Protein AF-Q9K6S5-F1 (afdb_monomer)

pLDDT: mean 70.65, std 16.56, range [26.81, 94.88]

Radius of gyration: 27.13 Å; Cα contacts (8 Å, |Δi|>4): 236; chains: 1; bounding box: 63×53×82 Å

Structure (mmCIF, N/CA/C/O backbone):
data_AF-Q9K6S5-F1
#
_entry.id   AF-Q9K6S5-F1
#
loop_
_atom_site.group_PDB
_atom_site.id
_atom_site.type_symbol
_atom_site.label_atom_id
_atom_site.label_alt_id
_atom_site.label_comp_id
_atom_site.label_asym_id
_atom_site.label_entity_id
_atom_site.label_seq_id
_atom_site.pdbx_PDB_ins_code
_atom_site.Cartn_x
_atom_site.Cartn_y
_atom_site.Cartn_z
_atom_site.occupancy
_atom_site.B_iso_or_equiv
_atom_site.auth_seq_id
_atom_site.auth_comp_id
_atom_site.auth_asym_id
_atom_site.auth_atom_id
_atom_site.pdbx_PDB_model_num
ATOM 1 N N . MET A 1 1 ? -6.870 -16.698 17.609 1.00 32.78 1 MET A N 1
ATOM 2 C CA . MET A 1 1 ? -6.077 -15.504 17.211 1.00 32.78 1 MET A CA 1
ATOM 3 C C . MET A 1 1 ? -6.182 -15.235 15.693 1.00 32.78 1 MET A C 1
ATOM 5 O O . MET A 1 1 ? -5.193 -15.398 14.987 1.00 32.78 1 MET A O 1
ATOM 9 N N . PRO A 1 2 ? -7.351 -14.831 15.157 1.00 26.81 2 PRO A N 1
ATOM 10 C CA . PRO A 1 2 ? -7.562 -14.675 13.705 1.00 26.81 2 PRO A CA 1
ATOM 11 C C . PRO A 1 2 ? -7.170 -13.279 13.189 1.00 26.81 2 PRO A C 1
ATOM 13 O O . PRO A 1 2 ? -6.627 -13.139 12.099 1.00 26.81 2 PRO A O 1
ATOM 16 N N . TYR A 1 3 ? -7.346 -12.249 14.022 1.00 29.78 3 TYR A N 1
ATOM 17 C CA . TYR A 1 3 ? -7.209 -10.845 13.620 1.00 29.78 3 TYR A CA 1
ATOM 18 C C . TYR A 1 3 ? -5.778 -10.447 13.209 1.00 29.78 3 TYR A C 1
ATOM 20 O O . TYR A 1 3 ? -5.576 -9.695 12.261 1.00 29.78 3 TYR A O 1
ATOM 28 N N . ILE A 1 4 ? -4.757 -10.992 13.882 1.00 28.88 4 ILE A N 1
ATOM 29 C CA . ILE A 1 4 ? -3.344 -10.700 13.572 1.00 28.88 4 ILE A CA 1
ATOM 30 C C . ILE A 1 4 ? -2.934 -11.332 12.232 1.00 28.88 4 ILE A C 1
ATOM 32 O O . ILE A 1 4 ? -2.183 -10.726 11.467 1.00 28.88 4 ILE A O 1
ATOM 36 N N . ASN A 1 5 ? -3.454 -12.525 11.925 1.00 31.20 5 ASN A N 1
ATOM 37 C CA . ASN A 1 5 ? -3.155 -13.225 10.677 1.00 31.20 5 ASN A CA 1
ATOM 38 C C . ASN A 1 5 ? -3.891 -12.613 9.484 1.00 31.20 5 ASN A C 1
ATOM 40 O O . ASN A 1 5 ? -3.294 -12.518 8.415 1.00 31.20 5 ASN A O 1
ATOM 44 N N . GLU A 1 6 ? -5.125 -12.131 9.662 1.00 42.22 6 GLU A N 1
ATOM 45 C CA . GLU A 1 6 ? -5.804 -11.367 8.614 1.00 42.22 6 GLU A CA 1
ATOM 46 C C . GLU A 1 6 ? -5.041 -10.087 8.282 1.00 42.22 6 GLU A C 1
ATOM 48 O O . GLU A 1 6 ? -4.734 -9.868 7.111 1.00 42.22 6 GLU A O 1
ATOM 53 N N . LEU A 1 7 ? -4.620 -9.293 9.277 1.00 48.06 7 LEU A N 1
ATOM 54 C CA . LEU A 1 7 ? -3.774 -8.127 9.001 1.00 48.06 7 LEU A CA 1
ATOM 55 C C . LEU A 1 7 ? -2.477 -8.524 8.286 1.00 48.06 7 LEU A C 1
ATOM 57 O O . LEU A 1 7 ? -2.081 -7.856 7.337 1.00 48.06 7 LEU A O 1
ATOM 61 N N . ARG A 1 8 ? -1.815 -9.610 8.700 1.00 51.19 8 ARG A N 1
ATOM 62 C CA . ARG A 1 8 ? -0.558 -10.058 8.081 1.00 51.19 8 ARG A CA 1
ATOM 63 C C . ARG A 1 8 ? -0.741 -10.515 6.628 1.00 51.19 8 ARG A C 1
ATOM 65 O O . ARG A 1 8 ? 0.089 -10.171 5.790 1.00 51.19 8 ARG A O 1
ATOM 72 N N . ASN A 1 9 ? -1.829 -11.213 6.314 1.00 58.00 9 ASN A N 1
ATOM 73 C CA . ASN A 1 9 ? -2.123 -11.665 4.952 1.00 58.00 9 ASN A CA 1
ATOM 74 C C . ASN A 1 9 ? -2.510 -10.504 4.029 1.00 58.00 9 ASN A C 1
ATOM 76 O O . ASN A 1 9 ? -2.053 -10.460 2.889 1.00 58.00 9 ASN A O 1
ATOM 80 N N . HIS A 1 10 ? -3.274 -9.526 4.527 1.00 69.31 10 HIS A N 1
ATOM 81 C CA . HIS A 1 10 ? -3.567 -8.307 3.768 1.00 69.31 10 HIS A CA 1
ATOM 82 C C . HIS A 1 10 ? -2.286 -7.521 3.474 1.00 69.31 10 HIS A C 1
ATOM 84 O O . HIS A 1 10 ? -2.085 -7.082 2.346 1.00 69.31 10 HIS A O 1
ATOM 90 N N . LYS A 1 11 ? -1.384 -7.401 4.458 1.00 76.06 11 LYS A N 1
ATOM 91 C CA . LYS A 1 11 ? -0.077 -6.756 4.264 1.00 76.06 11 LYS A CA 1
ATOM 92 C C . LYS A 1 11 ? 0.738 -7.456 3.179 1.00 76.06 11 LYS A C 1
ATOM 94 O O . LYS A 1 11 ? 1.238 -6.786 2.284 1.00 76.06 11 LYS A O 1
ATOM 99 N N . PHE A 1 12 ? 0.829 -8.785 3.226 1.00 78.00 12 PHE A N 1
ATOM 100 C CA . PHE A 1 12 ? 1.565 -9.552 2.220 1.00 78.00 12 PHE A CA 1
ATOM 101 C C . PHE A 1 12 ? 0.979 -9.379 0.812 1.00 78.00 12 PHE A C 1
ATOM 103 O O . PHE A 1 12 ? 1.727 -9.128 -0.128 1.00 78.00 12 PHE A O 1
ATOM 110 N N . LEU A 1 13 ? -0.350 -9.436 0.668 1.00 78.62 13 LEU A N 1
ATOM 111 C CA . LEU A 1 13 ? -1.021 -9.222 -0.617 1.00 78.62 13 LEU A CA 1
ATOM 112 C C . LEU A 1 13 ? -0.727 -7.823 -1.168 1.00 78.62 13 LEU A C 1
ATOM 114 O O . LEU A 1 13 ? -0.376 -7.687 -2.336 1.00 78.62 13 LEU A O 1
ATOM 118 N N . ILE A 1 14 ? -0.813 -6.788 -0.328 1.00 83.94 14 ILE A N 1
ATOM 119 C CA . ILE A 1 14 ? -0.522 -5.411 -0.742 1.00 83.94 14 ILE A CA 1
ATOM 120 C C . ILE A 1 14 ? 0.933 -5.278 -1.209 1.00 83.94 14 ILE A C 1
ATOM 122 O O . ILE A 1 14 ? 1.161 -4.685 -2.258 1.00 83.94 14 ILE A O 1
ATOM 126 N N . ILE A 1 15 ? 1.895 -5.858 -0.481 1.00 87.62 15 ILE A N 1
ATOM 127 C CA . ILE A 1 15 ? 3.315 -5.854 -0.871 1.00 87.62 15 ILE A CA 1
ATOM 128 C C . ILE A 1 15 ? 3.508 -6.568 -2.213 1.00 87.62 15 ILE A C 1
ATOM 130 O O . ILE A 1 15 ? 4.218 -6.068 -3.080 1.00 87.62 15 ILE A O 1
ATOM 134 N N . LEU A 1 16 ? 2.857 -7.717 -2.407 1.00 86.81 16 LEU A N 1
ATOM 135 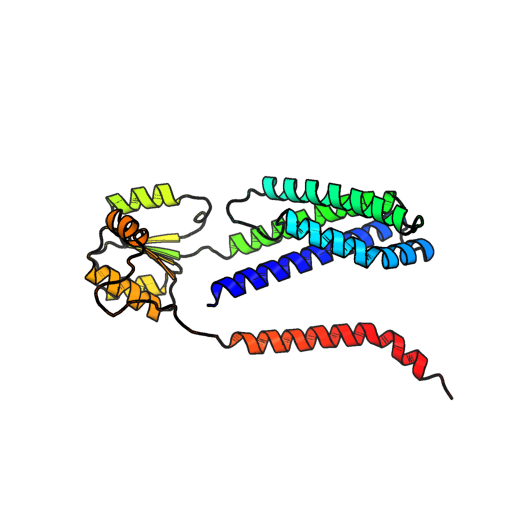C CA . LEU A 1 16 ? 2.953 -8.483 -3.646 1.00 86.81 16 LEU A CA 1
ATOM 136 C C . LEU A 1 16 ? 2.400 -7.696 -4.840 1.00 86.81 16 LEU A C 1
ATOM 138 O O . LEU A 1 16 ? 3.044 -7.649 -5.886 1.00 86.81 16 LEU A O 1
ATOM 142 N N . VAL A 1 17 ? 1.251 -7.033 -4.686 1.00 86.50 17 VAL A N 1
ATOM 143 C CA . VAL A 1 17 ? 0.698 -6.184 -5.752 1.00 86.50 17 VAL A CA 1
ATOM 144 C C . VAL A 1 17 ? 1.579 -4.961 -6.001 1.00 86.50 17 VAL A C 1
ATOM 146 O O . VAL A 1 17 ? 1.800 -4.617 -7.157 1.00 86.50 17 VAL A O 1
ATOM 149 N N . ASP A 1 18 ? 2.150 -4.349 -4.961 1.00 89.44 18 ASP A N 1
ATOM 150 C CA . ASP A 1 18 ? 3.082 -3.228 -5.124 1.00 89.44 18 ASP A CA 1
ATOM 151 C C . ASP A 1 18 ? 4.323 -3.647 -5.944 1.00 89.44 18 ASP A C 1
ATOM 153 O O . ASP A 1 18 ? 4.735 -2.921 -6.851 1.00 89.44 18 ASP A O 1
ATOM 157 N N . LEU A 1 19 ? 4.880 -4.841 -5.696 1.00 91.75 19 LEU A N 1
ATOM 158 C CA . LEU A 1 19 ? 5.988 -5.398 -6.487 1.00 91.75 19 LEU A CA 1
ATOM 159 C C . LEU A 1 19 ? 5.586 -5.672 -7.945 1.00 91.75 19 LEU A C 1
ATOM 161 O O . LEU A 1 19 ? 6.351 -5.366 -8.861 1.00 91.75 19 LEU A O 1
ATOM 165 N N . LEU A 1 20 ? 4.378 -6.196 -8.179 1.00 88.94 20 LEU A N 1
ATOM 166 C CA . LEU A 1 20 ? 3.846 -6.382 -9.533 1.00 88.94 20 LEU A CA 1
ATOM 167 C C . LEU A 1 20 ? 3.627 -5.045 -10.253 1.00 88.94 20 LEU A C 1
ATOM 169 O O . LEU A 1 20 ? 3.902 -4.952 -11.446 1.00 88.94 20 LEU A O 1
ATOM 173 N N . CYS A 1 21 ? 3.184 -3.999 -9.549 1.00 88.88 21 CYS A N 1
ATOM 174 C CA . CYS A 1 21 ? 3.062 -2.653 -10.106 1.00 88.88 21 CYS A CA 1
ATOM 175 C C . CYS A 1 21 ? 4.423 -2.088 -10.525 1.00 88.88 21 CYS A C 1
ATOM 177 O O . CYS A 1 21 ? 4.517 -1.503 -11.602 1.00 88.88 21 CYS A O 1
ATOM 179 N N . ILE A 1 22 ? 5.472 -2.289 -9.717 1.00 92.19 22 ILE A N 1
ATOM 180 C CA . ILE A 1 22 ? 6.844 -1.905 -10.082 1.00 92.19 22 ILE A CA 1
ATOM 181 C C . ILE A 1 22 ? 7.265 -2.656 -11.351 1.00 92.19 22 ILE A C 1
ATOM 183 O O . ILE A 1 22 ? 7.686 -2.031 -12.320 1.00 92.19 22 ILE A O 1
ATOM 187 N N . LEU A 1 23 ? 7.086 -3.979 -11.400 1.00 90.75 23 LEU A N 1
ATOM 188 C CA . LEU A 1 23 ? 7.434 -4.777 -12.580 1.00 90.75 23 LEU A CA 1
ATOM 189 C C . LEU A 1 23 ? 6.684 -4.304 -13.839 1.00 90.75 23 LEU A C 1
ATOM 191 O O . LEU A 1 23 ? 7.294 -4.081 -14.886 1.00 90.75 23 LEU A O 1
ATOM 195 N N . ALA A 1 24 ? 5.370 -4.097 -13.725 1.00 87.88 24 ALA A N 1
ATOM 196 C CA . ALA A 1 24 ? 4.528 -3.607 -14.811 1.00 87.88 24 ALA A CA 1
ATOM 197 C C . ALA A 1 24 ? 4.949 -2.206 -15.285 1.00 87.88 24 ALA A C 1
ATOM 199 O O . ALA A 1 24 ? 4.939 -1.947 -16.487 1.00 87.88 24 ALA A O 1
ATOM 200 N N . ALA A 1 25 ? 5.371 -1.322 -14.375 1.00 91.06 25 ALA A N 1
ATOM 201 C CA . ALA A 1 25 ? 5.874 0.006 -14.720 1.00 91.06 25 ALA A CA 1
ATOM 202 C C . ALA A 1 25 ? 7.145 -0.056 -15.577 1.00 91.06 25 ALA A C 1
ATOM 204 O O . ALA A 1 25 ? 7.269 0.692 -16.548 1.00 91.06 25 ALA A O 1
ATOM 205 N N . TYR A 1 26 ? 8.070 -0.966 -15.256 1.00 89.56 26 TYR A N 1
ATOM 206 C CA . TYR A 1 26 ? 9.272 -1.179 -16.062 1.00 89.56 26 TYR A CA 1
ATOM 207 C C . TYR A 1 26 ? 8.934 -1.741 -17.445 1.00 89.56 26 TYR A C 1
ATOM 209 O O . TYR A 1 26 ? 9.409 -1.208 -18.447 1.00 89.56 26 TYR A O 1
ATOM 217 N N . ILE A 1 27 ? 8.064 -2.751 -17.528 1.00 87.19 27 ILE A N 1
ATOM 218 C CA . ILE A 1 27 ? 7.620 -3.317 -18.813 1.00 87.19 27 ILE A CA 1
ATOM 219 C C . ILE A 1 27 ? 6.932 -2.243 -19.675 1.00 87.19 27 ILE A C 1
ATOM 221 O O . ILE A 1 27 ? 7.240 -2.109 -20.860 1.00 87.19 27 ILE A O 1
ATOM 225 N N . ALA A 1 28 ? 6.059 -1.423 -19.080 1.00 86.62 28 ALA A N 1
ATOM 226 C CA . ALA A 1 28 ? 5.402 -0.311 -19.768 1.00 86.62 28 ALA A CA 1
ATOM 227 C C . ALA A 1 28 ? 6.410 0.739 -20.268 1.00 86.62 28 ALA A C 1
ATOM 229 O O . ALA A 1 28 ? 6.287 1.233 -21.389 1.00 86.62 28 ALA A O 1
ATOM 230 N N . ALA A 1 29 ? 7.441 1.045 -19.476 1.00 89.00 29 ALA A N 1
ATOM 231 C CA . ALA A 1 29 ? 8.501 1.966 -19.873 1.00 89.00 29 ALA A CA 1
ATOM 232 C C . ALA A 1 29 ? 9.305 1.452 -21.079 1.00 89.00 29 ALA A C 1
ATOM 234 O O . ALA A 1 29 ? 9.611 2.232 -21.984 1.00 89.00 29 ALA A O 1
ATOM 235 N N . PHE A 1 30 ? 9.599 0.147 -21.128 1.00 84.56 30 PHE A N 1
ATOM 236 C CA . PHE A 1 30 ? 10.217 -0.498 -22.292 1.00 84.56 30 PHE A CA 1
ATOM 237 C C . PHE A 1 30 ? 9.344 -0.371 -23.540 1.00 84.56 30 PHE A C 1
ATOM 239 O O . PHE A 1 30 ? 9.822 0.083 -24.583 1.00 84.56 30 PHE A O 1
ATOM 246 N N . TYR A 1 31 ? 8.056 -0.694 -23.407 1.00 83.88 31 TYR A N 1
ATOM 247 C CA . TYR A 1 31 ? 7.103 -0.619 -24.509 1.00 83.88 31 TYR A CA 1
ATOM 248 C C . TYR A 1 31 ? 6.978 0.806 -25.066 1.00 83.88 31 TYR A C 1
ATOM 250 O O . TYR A 1 31 ? 7.064 1.009 -26.272 1.00 83.88 31 TYR A O 1
ATOM 258 N N . ILE A 1 32 ? 6.870 1.821 -24.205 1.00 83.50 32 ILE A N 1
ATOM 259 C CA . ILE A 1 32 ? 6.753 3.222 -24.642 1.00 83.50 32 ILE A CA 1
ATOM 260 C C . ILE A 1 32 ? 8.034 3.716 -25.314 1.00 83.50 32 ILE A C 1
ATOM 262 O O . ILE A 1 32 ? 7.972 4.428 -26.317 1.00 83.50 32 ILE A O 1
ATOM 266 N N . ARG A 1 33 ? 9.203 3.358 -24.770 1.00 83.06 33 ARG A N 1
ATOM 267 C CA . ARG A 1 33 ? 10.485 3.890 -25.244 1.00 83.06 33 ARG A CA 1
ATOM 268 C C . ARG A 1 33 ? 10.945 3.275 -26.564 1.00 83.06 33 ARG A C 1
ATOM 270 O O . ARG A 1 33 ? 11.586 3.984 -27.345 1.00 83.06 33 ARG A O 1
ATOM 277 N N . TYR A 1 34 ? 10.677 1.986 -26.765 1.00 80.44 34 TYR A N 1
ATOM 278 C CA . TYR A 1 34 ? 11.213 1.201 -27.880 1.00 80.44 34 TYR A CA 1
ATOM 279 C C . TYR A 1 34 ? 10.149 0.603 -28.800 1.00 80.44 34 TYR A C 1
ATOM 281 O O . TYR A 1 34 ? 10.521 0.080 -29.845 1.00 80.44 34 TYR A O 1
ATOM 289 N N . GLN A 1 35 ? 8.858 0.669 -28.444 1.00 73.12 35 GLN A N 1
ATOM 290 C CA . GLN A 1 35 ? 7.763 0.007 -29.177 1.00 73.12 35 GLN A CA 1
ATOM 291 C C . GLN A 1 35 ? 8.036 -1.496 -29.402 1.00 73.12 35 GLN A C 1
ATOM 293 O O . GLN A 1 35 ? 7.600 -2.089 -30.384 1.00 73.12 35 GLN A O 1
ATOM 298 N N . GLY A 1 36 ? 8.806 -2.108 -28.494 1.00 71.62 36 GLY A N 1
ATOM 299 C CA . GLY A 1 36 ? 9.330 -3.466 -28.598 1.00 71.62 36 GLY A CA 1
ATOM 300 C C . GLY A 1 36 ? 10.395 -3.750 -27.534 1.00 71.62 36 GLY A C 1
ATOM 301 O O . GLY A 1 36 ? 10.693 -2.900 -26.693 1.00 71.62 36 GLY A O 1
ATOM 302 N N . PHE A 1 37 ? 10.980 -4.949 -27.576 1.00 76.50 37 PHE A N 1
ATOM 303 C CA . PHE A 1 37 ? 11.969 -5.418 -26.600 1.00 76.50 37 PHE A CA 1
ATOM 304 C C . PHE A 1 37 ? 13.328 -5.647 -27.279 1.00 76.50 37 PHE A C 1
ATOM 306 O O . PHE A 1 37 ? 13.610 -6.761 -27.721 1.00 76.50 37 PHE A O 1
ATOM 313 N N . PRO A 1 38 ? 14.181 -4.612 -27.416 1.00 79.44 38 PRO A N 1
ATOM 314 C CA . PRO A 1 38 ? 15.520 -4.799 -27.964 1.00 79.44 38 PRO A CA 1
ATOM 315 C C . PRO A 1 38 ? 16.323 -5.749 -27.066 1.00 79.44 38 PRO A C 1
ATOM 317 O O . PRO A 1 38 ? 16.480 -5.487 -25.871 1.00 79.44 38 PRO A O 1
ATOM 320 N N . ALA A 1 39 ? 16.832 -6.840 -27.651 1.00 77.00 39 ALA A N 1
ATOM 321 C CA . ALA A 1 39 ? 17.387 -7.986 -26.922 1.00 77.00 39 ALA A CA 1
ATOM 322 C C . ALA A 1 39 ? 18.429 -7.582 -25.867 1.00 77.00 39 ALA A C 1
ATOM 324 O O . ALA A 1 39 ? 18.300 -7.937 -24.700 1.00 77.00 39 ALA A O 1
ATOM 325 N N . LYS A 1 40 ? 19.385 -6.719 -26.238 1.00 78.56 40 LYS A N 1
ATOM 326 C CA . LYS A 1 40 ? 20.451 -6.260 -25.336 1.00 78.56 40 LYS A CA 1
ATOM 327 C C . LYS A 1 40 ? 19.930 -5.483 -24.120 1.00 78.56 40 LYS A C 1
ATOM 329 O O . LYS A 1 40 ? 20.440 -5.641 -23.018 1.00 78.56 40 LYS A O 1
ATOM 334 N N . ASN A 1 41 ? 18.934 -4.616 -24.300 1.00 82.94 41 ASN A N 1
ATOM 335 C CA . ASN A 1 41 ? 18.377 -3.837 -23.190 1.00 82.94 41 ASN A CA 1
ATOM 336 C C . ASN A 1 41 ? 17.462 -4.699 -22.308 1.00 82.94 41 ASN A C 1
ATOM 338 O O . ASN A 1 41 ? 17.373 -4.458 -21.105 1.00 82.94 41 ASN A O 1
ATOM 342 N N . TRP A 1 42 ? 16.781 -5.680 -22.909 1.00 81.38 42 TRP A N 1
ATOM 343 C CA . TRP A 1 42 ? 15.930 -6.630 -22.200 1.00 81.38 42 TRP A CA 1
ATOM 344 C C . TRP A 1 42 ? 16.748 -7.583 -21.322 1.00 81.38 42 TRP A C 1
ATOM 346 O O . TRP A 1 42 ? 16.408 -7.768 -20.158 1.00 81.38 42 TRP A O 1
ATOM 356 N N . GLU A 1 43 ? 17.868 -8.104 -21.825 1.00 84.50 43 GLU A N 1
ATOM 357 C CA . GLU A 1 43 ? 18.804 -8.921 -21.041 1.00 84.50 43 GLU A CA 1
ATOM 358 C C . GLU A 1 43 ? 19.346 -8.155 -19.826 1.00 84.50 43 GLU A C 1
ATOM 360 O O . GLU A 1 43 ? 19.267 -8.655 -18.702 1.00 84.50 43 GLU A O 1
ATOM 365 N N . SER A 1 44 ? 19.780 -6.902 -20.010 1.00 84.62 44 SER A N 1
ATOM 366 C CA . SER A 1 44 ? 20.202 -6.051 -18.887 1.0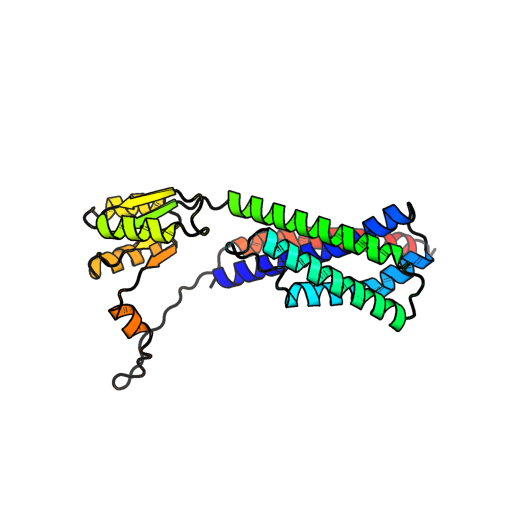0 84.62 44 SER A CA 1
ATOM 367 C C . SER A 1 44 ? 19.079 -5.787 -17.882 1.00 84.62 44 SER A C 1
ATOM 369 O O . SER A 1 44 ? 19.331 -5.696 -16.682 1.00 84.62 44 SER A O 1
ATOM 371 N N . PHE A 1 45 ? 17.828 -5.672 -18.334 1.00 85.31 45 PHE A N 1
ATOM 372 C CA . PHE A 1 45 ? 16.691 -5.547 -17.424 1.00 85.31 45 PHE A CA 1
ATOM 373 C C . PHE A 1 45 ? 16.456 -6.822 -16.618 1.00 85.31 45 PHE A C 1
ATOM 375 O O . PHE A 1 45 ? 16.295 -6.734 -15.405 1.00 85.31 45 PHE A O 1
ATOM 382 N N . VAL A 1 46 ? 16.481 -7.994 -17.255 1.00 86.69 46 VAL A N 1
ATOM 383 C CA . VAL A 1 46 ? 16.311 -9.287 -16.574 1.00 86.69 46 VAL A CA 1
ATOM 384 C C . VAL A 1 46 ? 17.431 -9.525 -15.554 1.00 86.69 46 VAL A C 1
ATOM 386 O O . VAL A 1 46 ? 17.154 -9.980 -14.447 1.00 86.69 46 VAL A O 1
ATOM 389 N N . SER A 1 47 ? 18.667 -9.138 -15.879 1.00 86.44 47 SER A N 1
ATOM 390 C CA . SER A 1 47 ? 19.821 -9.172 -14.965 1.00 86.44 47 SER A CA 1
ATOM 391 C C . SER A 1 47 ? 19.624 -8.264 -13.737 1.00 86.44 47 SER A C 1
ATOM 393 O O . SER A 1 47 ? 19.904 -8.653 -12.601 1.00 86.44 47 SER A O 1
ATOM 395 N N . LEU A 1 48 ? 19.063 -7.064 -13.935 1.00 86.19 48 LEU A N 1
ATOM 396 C CA . LEU A 1 48 ? 18.792 -6.102 -12.859 1.00 86.19 48 LEU A CA 1
ATOM 397 C C . LEU A 1 48 ? 17.481 -6.363 -12.099 1.00 86.19 48 LEU A C 1
ATOM 399 O O . LEU A 1 48 ? 17.296 -5.821 -11.009 1.00 86.19 48 LEU A O 1
ATOM 403 N N . LEU A 1 49 ? 16.576 -7.186 -12.630 1.00 88.50 49 LEU A N 1
ATOM 404 C CA . LEU A 1 49 ? 15.241 -7.422 -12.075 1.00 88.50 49 LEU A CA 1
ATOM 405 C C . LEU A 1 49 ? 15.260 -7.894 -10.609 1.00 88.50 49 LEU A C 1
ATOM 407 O O . LEU A 1 49 ? 14.515 -7.311 -9.815 1.00 88.50 49 LEU A O 1
ATOM 411 N N . PRO A 1 50 ? 16.105 -8.860 -10.187 1.00 89.12 50 PRO A N 1
ATOM 412 C CA . PRO A 1 50 ? 16.184 -9.260 -8.782 1.00 89.12 50 PRO A CA 1
ATOM 413 C C . PRO A 1 50 ? 16.557 -8.095 -7.860 1.00 89.12 50 PRO A C 1
ATOM 415 O O . PRO A 1 50 ? 15.994 -7.954 -6.775 1.00 89.12 50 PRO A O 1
ATOM 418 N N . TRP A 1 51 ? 17.457 -7.218 -8.312 1.00 88.94 51 TRP A N 1
ATOM 419 C CA . TRP A 1 51 ? 17.895 -6.043 -7.560 1.00 88.94 51 TRP A CA 1
ATOM 420 C C . TRP A 1 51 ? 16.810 -4.974 -7.495 1.00 88.94 51 TRP A C 1
ATOM 422 O O . TRP A 1 51 ? 16.570 -4.421 -6.426 1.00 88.94 51 TRP A O 1
ATOM 432 N N . ILE A 1 52 ? 16.105 -4.726 -8.602 1.00 90.44 52 ILE A N 1
ATOM 433 C CA . ILE A 1 52 ? 14.964 -3.803 -8.646 1.00 90.44 52 ILE A CA 1
ATOM 434 C C . ILE A 1 52 ? 13.882 -4.256 -7.663 1.00 90.44 52 ILE A C 1
ATOM 436 O O . ILE A 1 52 ? 13.384 -3.444 -6.885 1.00 90.44 52 ILE A O 1
ATOM 440 N N . LEU A 1 53 ? 13.545 -5.549 -7.651 1.00 91.06 53 LEU A N 1
ATOM 441 C CA . LEU A 1 53 ? 12.553 -6.096 -6.724 1.00 91.06 53 LEU A CA 1
ATOM 442 C C . LEU A 1 53 ? 13.034 -6.061 -5.271 1.00 91.06 53 LEU A C 1
ATOM 444 O O . LEU A 1 53 ? 12.238 -5.756 -4.387 1.00 91.06 53 LEU A O 1
ATOM 448 N N . LEU A 1 54 ? 14.317 -6.322 -5.010 1.00 91.75 54 LEU A N 1
ATOM 449 C CA . LEU A 1 54 ? 14.889 -6.261 -3.664 1.00 91.75 54 LEU A CA 1
ATOM 450 C C . LEU A 1 54 ? 14.894 -4.828 -3.115 1.00 91.75 54 LEU A C 1
ATOM 452 O O . LEU A 1 54 ? 14.443 -4.598 -1.993 1.00 91.75 54 LEU A O 1
ATOM 456 N N . ILE A 1 55 ? 15.340 -3.855 -3.914 1.00 91.94 55 ILE A N 1
ATOM 457 C CA . ILE A 1 55 ? 15.293 -2.426 -3.573 1.00 91.94 55 ILE A CA 1
ATOM 458 C C . ILE A 1 55 ? 13.830 -1.986 -3.402 1.00 91.94 55 ILE A C 1
ATOM 460 O O . ILE A 1 55 ? 13.497 -1.280 -2.449 1.00 91.94 55 ILE A O 1
ATOM 464 N N . GLY A 1 56 ? 12.943 -2.453 -4.284 1.00 90.81 56 GLY A N 1
ATOM 465 C CA . GLY A 1 56 ? 11.501 -2.248 -4.205 1.00 90.81 56 GLY A CA 1
ATOM 466 C C . GLY A 1 56 ? 10.916 -2.714 -2.877 1.00 90.81 56 GLY A C 1
ATOM 467 O O . GLY A 1 56 ? 10.295 -1.931 -2.159 1.00 90.81 56 GLY A O 1
ATOM 468 N N . LEU A 1 57 ? 11.176 -3.970 -2.515 1.00 91.75 57 LEU A N 1
ATOM 469 C CA . LEU A 1 57 ? 10.735 -4.580 -1.265 1.00 91.75 57 LEU A CA 1
ATOM 470 C C . LEU A 1 57 ? 11.281 -3.828 -0.047 1.00 91.75 57 LEU A C 1
ATOM 472 O O . LEU A 1 57 ? 10.534 -3.580 0.903 1.00 91.75 57 LEU A O 1
ATOM 476 N N . PHE A 1 58 ? 12.556 -3.432 -0.082 1.00 91.88 58 PHE A N 1
ATOM 477 C CA . PHE A 1 58 ? 13.185 -2.651 0.979 1.00 91.88 58 PHE A CA 1
ATOM 478 C C . PHE A 1 58 ? 12.449 -1.325 1.206 1.00 91.88 58 PHE A C 1
ATOM 480 O O . PHE A 1 58 ? 12.030 -1.042 2.327 1.00 91.88 58 PHE A O 1
ATOM 487 N N . PHE A 1 59 ? 12.200 -0.542 0.153 1.00 91.25 59 PHE A N 1
ATOM 488 C CA . PHE A 1 59 ? 11.519 0.748 0.292 1.00 91.25 59 PHE A CA 1
ATOM 489 C C . PHE A 1 59 ? 10.035 0.632 0.627 1.00 91.25 59 PHE A C 1
ATOM 491 O O . PHE A 1 59 ? 9.542 1.415 1.439 1.00 91.25 59 PHE A O 1
ATOM 498 N N . ILE A 1 60 ? 9.335 -0.362 0.073 1.00 89.19 60 ILE A N 1
ATOM 499 C CA . ILE A 1 60 ? 7.959 -0.687 0.477 1.00 89.19 60 ILE A CA 1
ATOM 500 C C . ILE A 1 60 ? 7.902 -0.964 1.983 1.00 89.19 60 ILE A C 1
ATOM 502 O O . ILE A 1 60 ? 6.964 -0.526 2.656 1.00 89.19 60 ILE A O 1
ATOM 506 N N . SER A 1 61 ? 8.921 -1.650 2.506 1.00 85.94 61 SER A N 1
ATOM 507 C CA . SER A 1 61 ? 9.022 -2.001 3.919 1.00 85.94 61 SER A CA 1
ATOM 508 C C . SER A 1 61 ? 9.344 -0.793 4.801 1.00 85.94 61 SER A C 1
ATOM 510 O O . SER A 1 61 ? 8.632 -0.555 5.770 1.00 85.94 61 SER A O 1
ATOM 512 N N . VAL A 1 62 ? 10.364 -0.005 4.439 1.00 85.75 62 VAL A N 1
ATOM 513 C CA . VAL A 1 62 ? 10.840 1.160 5.210 1.00 85.75 62 VAL A CA 1
ATOM 514 C C . VAL A 1 62 ? 9.805 2.281 5.271 1.00 85.75 62 VAL A C 1
ATOM 516 O O . VAL A 1 62 ? 9.581 2.855 6.332 1.00 85.75 62 VAL A O 1
ATOM 519 N N . TYR A 1 63 ? 9.149 2.593 4.151 1.00 86.19 63 TYR A N 1
ATOM 520 C CA . TYR A 1 63 ? 8.113 3.633 4.110 1.00 86.19 63 TYR A CA 1
ATOM 521 C C . TYR A 1 63 ? 6.733 3.116 4.537 1.00 86.19 63 TYR A C 1
ATOM 523 O O . TYR A 1 63 ? 5.759 3.879 4.535 1.00 86.19 63 TYR A O 1
ATOM 531 N N . GLU A 1 64 ? 6.647 1.830 4.894 1.00 84.62 64 GLU A N 1
ATOM 532 C CA . GLU A 1 64 ? 5.425 1.134 5.285 1.00 84.62 64 GLU A CA 1
ATOM 533 C C . GLU A 1 64 ? 4.274 1.388 4.299 1.00 84.62 64 GLU A C 1
ATOM 535 O O . GLU A 1 64 ? 3.139 1.672 4.684 1.00 84.62 64 GLU A O 1
ATOM 540 N N . LEU A 1 65 ? 4.546 1.291 2.992 1.00 83.06 65 LEU A N 1
ATOM 541 C CA . LEU A 1 65 ? 3.543 1.544 1.945 1.00 83.06 65 LEU A CA 1
ATOM 542 C C . LEU A 1 65 ? 2.367 0.558 1.997 1.00 83.06 65 LEU A C 1
ATOM 544 O O . LEU A 1 65 ? 1.290 0.825 1.459 1.00 83.06 65 LEU A O 1
ATOM 548 N N . TYR A 1 66 ? 2.554 -0.573 2.672 1.00 77.94 66 TYR A N 1
ATOM 549 C CA . TYR A 1 66 ? 1.522 -1.565 2.954 1.00 77.94 66 TYR A CA 1
ATOM 550 C C . TYR A 1 66 ? 0.622 -1.191 4.146 1.00 77.94 66 TYR A C 1
ATOM 552 O O . TYR A 1 66 ? -0.471 -1.742 4.282 1.00 77.94 66 TYR A O 1
ATOM 560 N N . ALA A 1 67 ? 1.050 -0.269 5.015 1.00 72.88 67 ALA A N 1
ATOM 561 C CA . ALA A 1 67 ? 0.297 0.186 6.179 1.00 72.88 67 ALA A CA 1
ATOM 562 C C . ALA A 1 67 ? -0.664 1.317 5.782 1.00 72.88 67 ALA A C 1
ATOM 564 O O . ALA A 1 67 ? -0.458 2.505 6.052 1.00 72.88 67 ALA A O 1
ATOM 565 N N . LEU A 1 68 ? -1.746 0.939 5.100 1.00 67.31 68 LEU A N 1
ATOM 566 C CA . LEU A 1 68 ? -2.836 1.855 4.776 1.00 67.31 68 LEU A CA 1
ATOM 567 C C . LEU A 1 68 ? -3.763 2.030 5.982 1.00 67.31 68 LEU A C 1
ATOM 569 O O . LEU A 1 68 ? -4.873 1.499 6.022 1.00 67.31 68 LEU A O 1
ATOM 573 N N . ASP A 1 69 ? -3.308 2.795 6.971 1.00 61.12 69 ASP A N 1
ATOM 574 C CA . ASP A 1 69 ? -4.160 3.169 8.092 1.00 61.12 69 ASP A CA 1
ATOM 575 C C . ASP A 1 69 ? -5.258 4.134 7.650 1.00 61.12 69 ASP A C 1
ATOM 577 O O . ASP A 1 69 ? -5.041 5.072 6.882 1.00 61.12 69 ASP A O 1
ATOM 581 N N . ARG A 1 70 ? -6.455 3.968 8.221 1.00 54.50 70 ARG A N 1
ATOM 582 C CA . ARG A 1 70 ? -7.614 4.836 7.944 1.00 54.50 70 ARG A CA 1
ATOM 583 C C . ARG A 1 70 ? -7.376 6.307 8.321 1.00 54.50 70 ARG A C 1
ATOM 585 O O . ARG A 1 70 ? -8.140 7.168 7.884 1.00 54.50 70 ARG A O 1
ATOM 592 N N . LYS A 1 71 ? -6.347 6.575 9.133 1.00 53.38 71 LYS A N 1
ATOM 593 C CA . LYS A 1 71 ? -5.901 7.917 9.527 1.00 53.38 71 LYS A CA 1
ATOM 594 C C . LYS A 1 71 ? -5.096 8.622 8.434 1.00 53.38 71 LYS A C 1
ATOM 596 O O . LYS A 1 71 ? -5.135 9.845 8.392 1.00 53.38 71 LYS A O 1
ATOM 601 N N . ASN A 1 72 ? -4.419 7.875 7.561 1.00 59.97 72 ASN A N 1
ATOM 602 C CA . ASN A 1 72 ? -3.563 8.457 6.535 1.00 59.97 72 ASN A CA 1
ATOM 603 C C . ASN A 1 72 ? -4.427 9.125 5.462 1.00 59.97 72 ASN A C 1
ATOM 605 O O . ASN A 1 72 ? -5.363 8.524 4.916 1.00 59.97 72 ASN A O 1
ATOM 609 N N . THR A 1 73 ? -4.121 10.383 5.165 1.00 72.44 73 THR A N 1
ATOM 610 C CA . THR A 1 73 ? -4.751 11.107 4.064 1.00 72.44 73 THR A CA 1
ATOM 611 C C . THR A 1 73 ? -4.185 10.577 2.747 1.00 72.44 73 THR A C 1
ATOM 613 O O . THR A 1 73 ? -3.046 10.117 2.690 1.00 72.44 73 THR A O 1
ATOM 616 N N . LEU A 1 74 ? -4.960 10.647 1.656 1.00 76.19 74 LEU A N 1
ATOM 617 C CA . LEU A 1 74 ? -4.460 10.284 0.319 1.00 76.19 74 LEU A CA 1
ATOM 618 C C . LEU A 1 74 ? -3.167 11.039 -0.025 1.00 76.19 74 LEU A C 1
ATOM 620 O O . LEU A 1 74 ? -2.272 10.467 -0.636 1.00 76.19 74 LEU A O 1
ATOM 624 N N . TRP A 1 75 ? -3.053 12.289 0.426 1.00 79.56 75 TRP A N 1
ATOM 625 C CA . TRP A 1 75 ? -1.855 13.107 0.269 1.00 79.56 75 TRP A CA 1
ATOM 626 C C . TRP A 1 75 ? -0.624 12.510 0.964 1.00 79.56 75 TRP A C 1
ATOM 628 O O . TRP A 1 75 ? 0.426 12.395 0.340 1.00 79.56 75 TRP A O 1
ATOM 638 N N . ASP A 1 76 ? -0.764 12.039 2.206 1.00 84.38 76 ASP A N 1
ATOM 639 C CA . ASP A 1 76 ? 0.343 11.437 2.963 1.00 84.38 76 ASP A CA 1
ATOM 640 C C . ASP A 1 76 ? 0.875 10.183 2.256 1.00 84.38 76 ASP A C 1
ATOM 642 O O . ASP A 1 76 ? 2.081 9.952 2.183 1.00 84.38 76 ASP A O 1
ATOM 646 N N . ILE A 1 77 ? -0.033 9.384 1.684 1.00 87.19 77 ILE A N 1
ATOM 647 C CA . ILE A 1 77 ? 0.316 8.185 0.914 1.00 87.19 77 ILE A CA 1
ATOM 648 C C . ILE A 1 77 ? 1.056 8.567 -0.371 1.00 87.19 77 ILE A C 1
ATOM 650 O O . ILE A 1 77 ? 2.074 7.955 -0.686 1.00 87.19 77 ILE A O 1
ATOM 654 N N . LEU A 1 78 ? 0.586 9.587 -1.095 1.00 89.31 78 LEU A N 1
ATOM 655 C CA . LEU A 1 78 ? 1.244 10.069 -2.312 1.00 89.31 78 LEU A CA 1
ATOM 656 C C . LEU A 1 78 ? 2.659 10.586 -2.034 1.00 89.31 78 LEU A C 1
ATOM 658 O O . LEU A 1 78 ? 3.577 10.248 -2.777 1.00 89.31 78 LEU A O 1
ATOM 662 N N . VAL A 1 79 ? 2.857 11.340 -0.948 1.00 90.81 79 VAL A N 1
ATOM 663 C CA . VAL A 1 79 ? 4.186 11.823 -0.543 1.00 90.81 79 VAL A CA 1
ATOM 664 C C . VAL A 1 79 ? 5.114 10.649 -0.223 1.00 90.81 79 VAL A C 1
ATOM 666 O O . VAL A 1 79 ? 6.240 10.614 -0.718 1.00 90.81 79 VAL A O 1
ATOM 669 N N . LYS A 1 80 ? 4.640 9.641 0.525 1.00 91.31 80 LYS A N 1
ATOM 670 C CA . LYS A 1 80 ? 5.420 8.419 0.799 1.00 91.31 80 LYS A CA 1
ATOM 671 C C . LYS A 1 80 ? 5.820 7.688 -0.485 1.00 91.31 80 LYS A C 1
ATOM 673 O O . LYS A 1 80 ? 6.981 7.311 -0.618 1.00 91.31 80 LYS A O 1
ATOM 678 N N . ILE A 1 81 ? 4.888 7.516 -1.430 1.00 93.56 81 ILE A N 1
ATOM 679 C CA . ILE A 1 81 ? 5.159 6.896 -2.739 1.00 93.56 81 ILE A CA 1
ATOM 680 C C . ILE A 1 81 ? 6.224 7.693 -3.491 1.00 93.56 81 ILE A C 1
ATOM 682 O O . ILE A 1 81 ? 7.201 7.115 -3.955 1.00 93.56 81 ILE A O 1
ATOM 686 N N . PHE A 1 82 ? 6.059 9.012 -3.591 1.00 94.00 82 PHE A N 1
ATOM 687 C CA . PHE A 1 82 ? 6.975 9.869 -4.335 1.00 94.00 82 PHE A CA 1
ATOM 688 C C . PHE A 1 82 ? 8.407 9.784 -3.795 1.00 94.00 82 PHE A C 1
ATOM 690 O O . PHE A 1 82 ? 9.351 9.567 -4.558 1.00 94.00 82 PHE A O 1
ATOM 697 N N . VAL A 1 83 ? 8.569 9.890 -2.473 1.00 94.25 83 VAL A N 1
ATOM 698 C CA . VAL A 1 83 ? 9.884 9.810 -1.827 1.00 94.25 83 VAL A CA 1
ATOM 699 C C . VAL A 1 83 ? 10.488 8.413 -2.008 1.00 94.25 83 VAL A C 1
ATOM 701 O O . VAL A 1 83 ? 11.630 8.300 -2.453 1.00 94.25 83 VAL A O 1
ATOM 704 N N . ALA A 1 84 ? 9.721 7.348 -1.750 1.00 94.12 84 ALA A N 1
ATOM 705 C CA . ALA A 1 84 ? 10.193 5.971 -1.893 1.00 94.12 84 ALA A CA 1
ATOM 706 C C . ALA A 1 84 ? 10.639 5.646 -3.329 1.00 94.12 84 ALA A C 1
ATOM 708 O O . ALA A 1 84 ? 11.712 5.078 -3.527 1.00 94.12 84 ALA A O 1
ATOM 709 N N . VAL A 1 85 ? 9.853 6.038 -4.339 1.00 94.88 85 VAL A N 1
ATOM 710 C CA . VAL A 1 85 ? 10.185 5.791 -5.751 1.00 94.88 85 VAL A CA 1
ATOM 711 C C . VAL A 1 85 ? 11.402 6.606 -6.189 1.00 94.88 85 VAL A C 1
ATOM 713 O O . VAL A 1 85 ? 12.240 6.091 -6.924 1.00 94.88 85 VAL A O 1
ATOM 716 N N . THR A 1 86 ? 11.560 7.839 -5.700 1.00 92.88 86 THR A N 1
ATOM 717 C CA . THR A 1 86 ? 12.738 8.668 -6.013 1.00 92.88 86 THR A CA 1
ATOM 718 C C . THR A 1 86 ? 14.030 8.014 -5.513 1.00 92.88 86 THR A C 1
ATOM 720 O O . THR A 1 86 ? 14.994 7.883 -6.270 1.00 92.88 86 THR A O 1
ATOM 723 N N . PHE A 1 87 ? 14.046 7.529 -4.267 1.00 94.19 87 PHE A N 1
ATOM 724 C CA . PHE A 1 87 ? 15.205 6.810 -3.730 1.00 94.19 87 PHE A CA 1
ATOM 725 C C . PHE A 1 87 ? 15.421 5.448 -4.401 1.00 94.19 87 PHE A C 1
ATOM 727 O O . PHE A 1 87 ? 16.564 5.066 -4.659 1.00 94.19 87 PHE A O 1
ATOM 734 N N . MET A 1 88 ? 14.344 4.737 -4.741 1.00 92.81 88 MET A N 1
ATOM 735 C CA . MET A 1 88 ? 14.412 3.489 -5.503 1.00 92.81 88 MET A CA 1
ATOM 736 C C . MET A 1 88 ? 15.062 3.703 -6.872 1.00 92.81 88 MET A C 1
ATOM 738 O O . MET A 1 88 ? 15.936 2.927 -7.258 1.00 92.81 88 MET A O 1
ATOM 742 N N . ALA A 1 89 ? 14.690 4.766 -7.588 1.00 91.69 89 ALA A N 1
ATOM 743 C CA . ALA A 1 89 ? 15.279 5.118 -8.876 1.00 91.69 89 ALA A CA 1
ATOM 744 C C . ALA A 1 89 ? 16.776 5.434 -8.744 1.00 91.69 89 ALA A C 1
ATOM 746 O O . ALA A 1 89 ? 17.582 4.930 -9.526 1.00 91.69 89 ALA A O 1
ATOM 747 N N . PHE A 1 90 ? 17.156 6.202 -7.717 1.00 91.50 90 PHE A N 1
ATOM 748 C CA . PHE A 1 90 ? 18.554 6.528 -7.433 1.00 91.50 90 PHE A CA 1
ATOM 749 C C . PHE A 1 90 ? 19.396 5.278 -7.132 1.00 91.50 90 PHE A C 1
ATOM 751 O O . PHE A 1 90 ? 20.464 5.093 -7.715 1.00 91.50 90 PHE A O 1
ATOM 758 N N . LEU A 1 91 ? 18.901 4.373 -6.281 1.00 90.88 91 LEU A N 1
ATOM 759 C CA . LEU A 1 91 ? 19.611 3.132 -5.958 1.00 90.88 91 LEU A CA 1
ATOM 760 C C . LEU A 1 91 ? 19.648 2.148 -7.126 1.00 90.88 91 LEU A C 1
ATOM 762 O O . LEU A 1 91 ? 20.669 1.501 -7.340 1.00 90.88 91 LEU A O 1
ATOM 766 N N . THR A 1 92 ? 18.583 2.070 -7.923 1.00 89.25 92 THR A N 1
ATOM 767 C CA . THR A 1 92 ? 18.579 1.246 -9.140 1.00 89.25 92 THR A CA 1
ATOM 768 C C . THR A 1 92 ? 19.590 1.774 -10.156 1.00 89.25 92 THR A C 1
ATOM 770 O O . THR A 1 92 ? 20.301 0.997 -10.793 1.00 89.25 92 THR A O 1
ATOM 773 N N . MET A 1 93 ? 19.710 3.099 -10.277 1.00 88.56 93 MET A N 1
ATOM 774 C CA . MET A 1 93 ? 20.741 3.723 -11.099 1.00 88.56 93 MET A CA 1
ATOM 775 C C . MET A 1 93 ? 22.136 3.348 -10.590 1.00 88.56 93 MET A C 1
ATOM 777 O O . MET A 1 93 ? 22.944 2.861 -11.375 1.00 88.56 93 MET A O 1
ATOM 781 N N . ALA A 1 94 ? 22.406 3.483 -9.289 1.00 88.56 94 ALA A N 1
ATOM 782 C CA . ALA A 1 94 ? 23.682 3.076 -8.698 1.00 88.56 94 ALA A CA 1
ATOM 783 C C . ALA A 1 94 ? 23.991 1.581 -8.926 1.00 88.56 94 ALA A C 1
ATOM 785 O O . ALA A 1 94 ? 25.110 1.235 -9.308 1.00 88.56 94 ALA A O 1
ATOM 786 N N . ALA A 1 95 ? 22.992 0.704 -8.779 1.00 85.25 95 ALA A N 1
ATOM 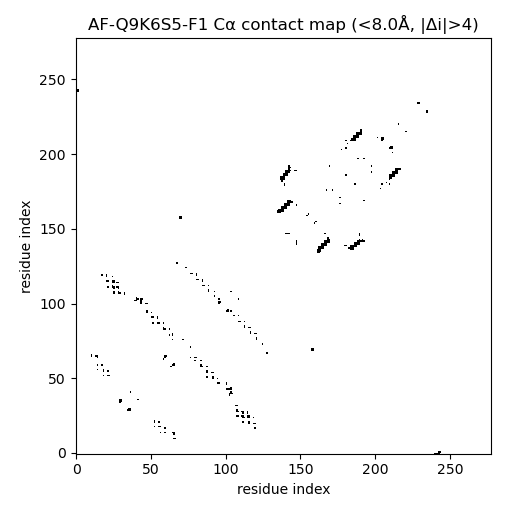787 C CA . ALA A 1 95 ? 23.122 -0.729 -9.037 1.00 85.25 95 ALA A CA 1
ATOM 788 C C . ALA A 1 95 ? 23.477 -1.022 -10.506 1.00 85.25 95 ALA A C 1
ATOM 790 O O . ALA A 1 95 ? 24.377 -1.813 -10.773 1.00 85.25 95 ALA A O 1
ATOM 791 N N . SER A 1 96 ? 22.844 -0.334 -11.462 1.00 84.12 96 SER A N 1
ATOM 792 C CA . SER A 1 96 ? 23.161 -0.467 -12.893 1.00 84.12 96 SER A CA 1
ATOM 793 C C . SER A 1 96 ? 24.624 -0.117 -13.204 1.00 84.12 96 SER A C 1
ATOM 795 O O . SER A 1 96 ? 25.260 -0.814 -13.996 1.00 84.12 96 SER A O 1
ATOM 797 N N . TYR A 1 97 ? 25.197 0.895 -12.539 1.00 82.81 97 TYR A N 1
ATOM 798 C CA . TYR A 1 97 ? 26.629 1.205 -12.657 1.00 82.81 97 TYR A CA 1
ATOM 799 C C . TYR A 1 97 ? 27.516 0.126 -12.022 1.00 82.81 97 TYR A C 1
ATOM 801 O O . TYR A 1 97 ? 28.524 -0.257 -12.618 1.00 82.81 97 TYR A O 1
ATOM 809 N N . PHE A 1 98 ? 27.147 -0.377 -10.841 1.00 81.94 98 PHE A N 1
ATOM 810 C CA . PHE A 1 98 ? 27.936 -1.370 -10.109 1.00 81.94 98 PHE A CA 1
ATOM 811 C C . PHE A 1 98 ? 28.037 -2.707 -10.858 1.00 81.94 98 PHE A C 1
ATOM 813 O O . PHE A 1 98 ? 29.128 -3.251 -11.011 1.00 81.94 98 PHE A O 1
ATOM 820 N N . PHE A 1 99 ? 26.919 -3.191 -11.405 1.00 78.12 99 PHE A N 1
ATOM 821 C CA . PHE A 1 99 ? 26.867 -4.435 -12.182 1.00 78.12 99 PHE A CA 1
ATOM 822 C C . PHE A 1 99 ? 27.319 -4.273 -13.640 1.00 78.12 99 PHE A C 1
ATOM 824 O O . PHE A 1 99 ? 27.294 -5.237 -14.397 1.00 78.12 99 PHE A O 1
ATOM 831 N N . ARG A 1 100 ? 27.765 -3.072 -14.043 1.00 73.62 100 ARG A N 1
ATOM 832 C CA . ARG A 1 100 ? 28.185 -2.740 -15.419 1.00 73.62 100 ARG A CA 1
ATOM 833 C C . ARG A 1 100 ? 27.097 -2.988 -16.476 1.00 73.62 100 ARG A C 1
ATOM 835 O O . ARG A 1 100 ? 27.390 -3.096 -17.665 1.00 73.62 100 ARG A O 1
ATOM 842 N N . GLU A 1 101 ? 25.834 -2.979 -16.060 1.00 74.81 101 GLU A N 1
ATOM 843 C CA . GLU A 1 101 ? 24.652 -3.151 -16.911 1.00 74.81 101 GLU A CA 1
ATOM 844 C C . GLU A 1 101 ? 24.245 -1.810 -17.538 1.00 74.81 101 GLU A C 1
ATOM 846 O O . GLU A 1 101 ? 23.141 -1.292 -17.346 1.00 74.81 101 GLU A O 1
ATOM 851 N N . PHE A 1 102 ? 25.166 -1.206 -18.296 1.00 68.94 102 PHE A N 1
ATOM 852 C CA . PHE A 1 102 ? 24.970 0.102 -18.936 1.00 68.94 102 PHE A CA 1
ATOM 853 C C . PHE A 1 102 ? 23.963 0.079 -20.086 1.00 68.94 102 PHE A C 1
ATOM 855 O O . PHE A 1 102 ? 23.607 1.135 -20.616 1.00 68.94 102 PHE A O 1
ATOM 862 N N . ALA A 1 103 ? 23.541 -1.116 -20.500 1.00 67.50 103 ALA A N 1
ATOM 863 C CA . ALA A 1 103 ? 22.554 -1.288 -21.546 1.00 67.50 103 ALA A CA 1
ATOM 864 C C . ALA A 1 103 ? 21.141 -0.939 -21.068 1.00 67.50 103 ALA A C 1
ATOM 866 O O . ALA A 1 103 ? 20.297 -0.683 -21.922 1.00 67.50 103 ALA A O 1
ATOM 867 N N . LEU A 1 104 ? 20.870 -0.816 -19.760 1.00 75.56 104 LEU A N 1
ATOM 868 C CA . LEU A 1 104 ? 19.616 -0.217 -19.308 1.00 75.56 104 LEU A CA 1
ATOM 869 C C . LEU A 1 104 ? 19.656 1.311 -19.535 1.00 75.56 104 LEU A C 1
ATOM 871 O O . LEU A 1 104 ? 20.404 2.030 -18.864 1.00 75.56 104 LEU A O 1
ATOM 875 N N . PRO A 1 105 ? 18.862 1.863 -20.467 1.00 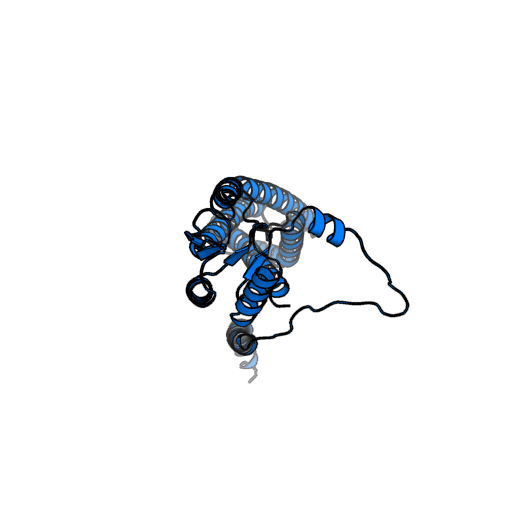79.88 105 PRO A N 1
ATOM 876 C CA . PRO A 1 105 ? 18.855 3.292 -20.733 1.00 79.88 105 PRO A CA 1
ATOM 877 C C . PRO A 1 105 ? 18.264 4.049 -19.544 1.00 79.88 105 PRO A C 1
ATOM 879 O O . PRO A 1 105 ? 17.185 3.725 -19.052 1.00 79.88 105 PRO A O 1
ATOM 882 N N . ARG A 1 106 ? 18.914 5.145 -19.147 1.00 84.50 106 ARG A N 1
ATOM 883 C CA . ARG A 1 106 ? 18.466 6.011 -18.039 1.00 84.50 106 ARG A CA 1
ATOM 884 C C . ARG A 1 106 ? 17.080 6.621 -18.279 1.00 84.50 106 ARG A C 1
ATOM 886 O O . ARG A 1 106 ? 16.345 6.883 -17.334 1.00 84.50 106 ARG A O 1
ATOM 893 N N . SER A 1 107 ? 16.694 6.779 -19.547 1.00 86.81 107 SER A N 1
ATOM 894 C CA . SER A 1 107 ? 15.333 7.179 -19.921 1.00 86.81 107 SER A CA 1
ATOM 895 C C . SER A 1 107 ? 14.280 6.145 -19.509 1.00 86.81 107 SER A C 1
ATOM 897 O O . SER A 1 107 ? 13.211 6.552 -19.069 1.00 86.81 107 SER A O 1
ATOM 899 N N . ILE A 1 108 ? 14.580 4.837 -19.561 1.00 87.75 108 ILE A N 1
ATOM 900 C CA . ILE A 1 108 ? 13.658 3.799 -19.069 1.00 87.75 108 ILE A CA 1
ATOM 901 C C . ILE A 1 108 ? 13.478 3.932 -17.560 1.00 87.75 108 ILE A C 1
ATOM 903 O O . ILE A 1 108 ? 12.345 3.896 -17.106 1.00 87.75 108 ILE A O 1
ATOM 907 N N . LEU A 1 109 ? 14.553 4.144 -16.789 1.00 89.44 109 LEU A N 1
ATOM 908 C CA . LEU A 1 109 ? 14.456 4.338 -15.334 1.00 89.44 109 LEU A CA 1
ATOM 909 C C . LEU A 1 109 ? 13.549 5.521 -14.977 1.00 89.44 109 LEU A C 1
ATOM 911 O O . LEU A 1 109 ? 12.698 5.407 -14.095 1.00 89.44 109 LEU A O 1
ATOM 915 N N . PHE A 1 110 ? 13.692 6.641 -15.688 1.00 91.31 110 PHE A N 1
ATOM 916 C CA . PHE A 1 110 ? 12.860 7.820 -15.459 1.00 91.31 110 PHE A CA 1
ATOM 917 C C . PHE A 1 110 ? 11.389 7.563 -15.812 1.00 91.31 110 PHE A C 1
ATOM 919 O O . PHE A 1 110 ? 10.506 7.817 -14.994 1.00 91.31 110 PHE A O 1
ATOM 926 N N . ILE A 1 111 ? 11.121 6.992 -16.993 1.00 90.62 111 ILE A N 1
ATOM 927 C CA . ILE A 1 111 ? 9.759 6.645 -17.424 1.00 90.62 111 ILE A CA 1
ATOM 928 C C . ILE A 1 111 ? 9.142 5.634 -16.443 1.00 90.62 111 ILE A C 1
ATOM 930 O O . ILE A 1 111 ? 8.039 5.856 -15.951 1.00 90.62 111 ILE A O 1
ATOM 934 N N . ALA A 1 112 ? 9.871 4.577 -16.081 1.00 91.69 112 ALA A N 1
ATOM 935 C CA . ALA A 1 112 ? 9.430 3.565 -15.125 1.00 91.69 112 ALA A CA 1
ATOM 936 C C . ALA A 1 112 ? 9.119 4.170 -13.751 1.00 91.69 112 ALA A C 1
ATOM 938 O O . ALA A 1 112 ? 8.138 3.775 -13.130 1.00 91.69 112 ALA A O 1
ATOM 939 N N . SER A 1 113 ? 9.887 5.162 -13.291 1.00 93.38 113 SER A N 1
ATOM 940 C CA . SER A 1 113 ? 9.623 5.863 -12.026 1.00 93.38 113 SER A CA 1
ATOM 941 C C . SER A 1 113 ? 8.286 6.606 -12.063 1.00 93.38 113 SER A C 1
ATOM 943 O O . SER A 1 113 ? 7.478 6.471 -11.144 1.00 93.38 113 SER A O 1
ATOM 945 N N . VAL A 1 114 ? 8.003 7.323 -13.157 1.00 93.81 114 VAL A N 1
ATOM 946 C CA . VAL A 1 114 ? 6.713 8.004 -13.359 1.00 93.81 114 VAL A CA 1
ATOM 947 C C . VAL A 1 114 ? 5.564 6.991 -13.388 1.00 93.81 114 VAL A C 1
ATOM 949 O O . VAL A 1 114 ? 4.581 7.158 -12.666 1.00 93.81 114 VAL A O 1
ATOM 952 N N . PHE A 1 115 ? 5.703 5.903 -14.150 1.00 89.75 115 PHE A N 1
ATOM 953 C CA . PHE A 1 115 ? 4.691 4.842 -14.204 1.00 89.75 115 PHE A CA 1
ATOM 954 C C . PHE A 1 115 ? 4.489 4.148 -12.857 1.00 89.75 115 PHE A C 1
ATOM 956 O O . PHE A 1 115 ? 3.352 3.859 -12.492 1.00 89.75 115 PHE A O 1
ATOM 963 N N . THR A 1 116 ? 5.558 3.930 -12.091 1.00 92.31 116 THR A N 1
ATOM 964 C CA . THR A 1 116 ? 5.487 3.322 -10.757 1.00 92.31 116 THR A CA 1
ATOM 965 C C . THR A 1 116 ? 4.684 4.208 -9.810 1.00 92.31 116 THR A C 1
ATOM 967 O O . THR A 1 116 ? 3.794 3.710 -9.124 1.00 92.31 116 THR A O 1
ATOM 970 N N . ILE A 1 117 ? 4.935 5.524 -9.807 1.00 92.88 117 ILE A N 1
ATOM 971 C CA . ILE A 1 117 ? 4.169 6.482 -8.995 1.00 92.88 117 ILE A CA 1
ATOM 972 C C . ILE A 1 117 ? 2.685 6.426 -9.363 1.00 92.88 117 ILE A C 1
ATOM 974 O O . ILE A 1 117 ? 1.845 6.309 -8.472 1.00 92.88 117 ILE A O 1
ATOM 978 N N . VAL A 1 118 ? 2.360 6.471 -10.659 1.00 88.50 118 VAL A N 1
ATOM 979 C CA . VAL A 1 118 ? 0.969 6.444 -11.137 1.00 88.50 118 VAL A CA 1
ATOM 980 C C 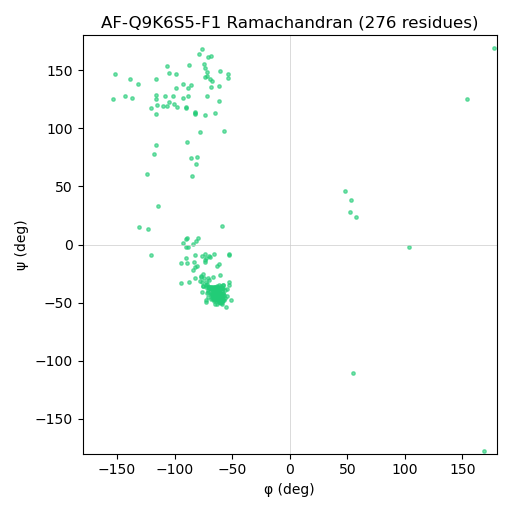. VAL A 1 118 ? 0.282 5.130 -10.762 1.00 88.50 118 VAL A C 1
ATOM 982 O O . VAL A 1 118 ? -0.779 5.162 -10.141 1.00 88.50 118 VAL A O 1
ATOM 985 N N . LEU A 1 119 ? 0.890 3.980 -11.069 1.00 85.38 119 LEU A N 1
ATOM 986 C CA . LEU A 1 119 ? 0.306 2.664 -10.798 1.00 85.38 119 LEU A CA 1
ATOM 987 C C . LEU A 1 119 ? 0.106 2.420 -9.301 1.00 85.38 119 LEU A C 1
ATOM 989 O O . LEU A 1 119 ? -0.982 2.003 -8.900 1.00 85.38 119 LEU A O 1
ATOM 993 N N . LEU A 1 120 ? 1.103 2.734 -8.465 1.00 88.62 120 LEU A N 1
ATOM 994 C CA . LEU A 1 120 ? 0.968 2.610 -7.013 1.00 88.62 120 LEU A CA 1
ATOM 995 C C . LEU A 1 120 ? -0.103 3.564 -6.480 1.00 88.62 120 LEU A C 1
ATOM 997 O O . LEU A 1 120 ? -0.957 3.142 -5.705 1.00 88.62 120 LEU A O 1
ATOM 1001 N N . ALA A 1 121 ? -0.125 4.825 -6.915 1.00 87.62 121 ALA A N 1
ATOM 1002 C CA . ALA A 1 121 ? -1.146 5.780 -6.492 1.00 87.62 121 ALA A CA 1
ATOM 1003 C C . ALA A 1 121 ? -2.562 5.303 -6.853 1.00 87.62 121 ALA A C 1
ATOM 1005 O O . ALA A 1 121 ? -3.458 5.322 -6.004 1.00 87.62 121 ALA A O 1
ATOM 1006 N N . THR A 1 122 ? -2.763 4.830 -8.087 1.00 83.00 122 THR A N 1
ATOM 1007 C CA . THR A 1 122 ? -4.047 4.286 -8.543 1.00 83.00 122 THR A CA 1
ATOM 1008 C C . THR A 1 122 ? -4.433 3.041 -7.748 1.00 83.00 122 THR A C 1
ATOM 1010 O O . THR A 1 122 ? -5.560 2.972 -7.256 1.00 83.00 122 THR A O 1
ATOM 1013 N N . TRP A 1 123 ? -3.513 2.093 -7.550 1.00 84.44 123 TRP A N 1
ATOM 1014 C CA . TRP A 1 123 ? -3.760 0.884 -6.762 1.00 84.44 123 TRP A CA 1
ATOM 1015 C C . TRP A 1 123 ? -4.170 1.215 -5.323 1.00 84.44 123 TRP A C 1
ATOM 1017 O O . TRP A 1 123 ? -5.207 0.747 -4.853 1.00 84.44 123 TRP A O 1
ATOM 1027 N N . LYS A 1 124 ? -3.423 2.092 -4.638 1.00 84.62 124 LYS A N 1
ATOM 1028 C CA . LYS A 1 124 ? -3.726 2.512 -3.259 1.00 84.62 124 LYS A CA 1
ATOM 1029 C C . LYS A 1 124 ? -5.064 3.247 -3.181 1.00 84.62 124 LYS A C 1
ATOM 1031 O O . LYS A 1 124 ? -5.834 3.013 -2.251 1.00 84.62 124 LYS A O 1
ATOM 1036 N N . TYR A 1 125 ? -5.380 4.092 -4.164 1.00 82.06 125 TYR A N 1
ATOM 1037 C CA . TYR A 1 125 ? -6.674 4.768 -4.243 1.00 82.06 125 TYR A CA 1
ATOM 1038 C C . TYR A 1 125 ? -7.832 3.776 -4.420 1.00 82.06 125 TYR A C 1
ATOM 1040 O O . TYR A 1 125 ? -8.822 3.856 -3.690 1.00 82.06 125 TYR A O 1
ATOM 1048 N N . VAL A 1 126 ? -7.708 2.819 -5.345 1.00 75.69 126 VAL A N 1
ATOM 1049 C CA . VAL A 1 126 ? -8.719 1.775 -5.579 1.00 75.69 126 VAL A CA 1
ATOM 1050 C C . VAL A 1 126 ? -8.885 0.904 -4.338 1.00 75.69 126 VAL A C 1
ATOM 1052 O O . VAL A 1 126 ? -10.014 0.700 -3.895 1.00 75.69 126 VAL A O 1
ATOM 1055 N N . PHE A 1 127 ? -7.783 0.471 -3.724 1.00 76.88 127 PHE A N 1
ATOM 1056 C CA . PHE A 1 127 ? -7.792 -0.318 -2.496 1.00 76.88 127 PHE A CA 1
ATOM 1057 C C . PHE A 1 127 ? -8.512 0.420 -1.360 1.00 76.88 127 PHE A C 1
ATOM 1059 O O . PHE A 1 127 ? -9.399 -0.140 -0.710 1.00 76.88 127 PHE A O 1
ATOM 1066 N N . LEU A 1 128 ? -8.206 1.708 -1.161 1.00 72.75 128 LEU A N 1
ATOM 1067 C CA . LEU A 1 128 ? -8.874 2.539 -0.160 1.00 72.75 128 LEU A CA 1
ATOM 1068 C C . LEU A 1 128 ? -10.349 2.764 -0.476 1.00 72.75 128 LEU A C 1
ATOM 1070 O O . LEU A 1 128 ? -11.164 2.737 0.441 1.00 72.75 128 LEU A O 1
ATOM 1074 N N . LYS A 1 129 ? -10.716 2.986 -1.740 1.00 66.38 129 LYS A N 1
ATOM 1075 C CA . LY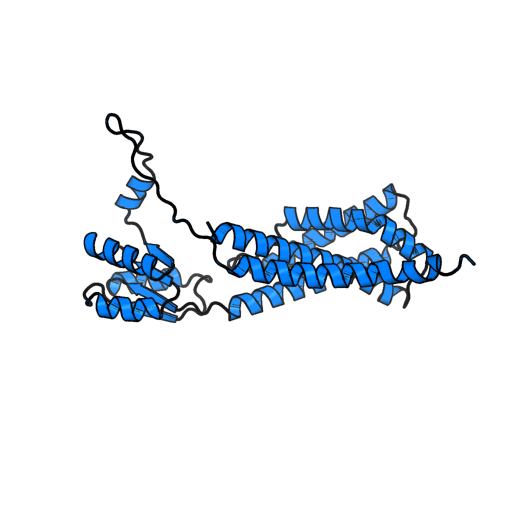S A 1 129 ? -12.112 3.184 -2.151 1.00 66.38 129 LYS A CA 1
ATOM 1076 C C . LYS A 1 129 ? -12.934 1.910 -1.959 1.00 66.38 129 LYS A C 1
ATOM 1078 O O . LYS A 1 129 ? -14.049 1.994 -1.450 1.00 66.38 129 LYS A O 1
ATOM 1083 N N . LEU A 1 130 ? -12.383 0.750 -2.314 1.00 61.41 130 LEU A N 1
ATOM 1084 C CA . LEU A 1 130 ? -13.029 -0.551 -2.145 1.00 61.41 130 LEU A CA 1
ATOM 1085 C C . LEU A 1 130 ? -13.182 -0.898 -0.658 1.00 61.41 130 LEU A C 1
ATOM 1087 O O . LEU A 1 130 ? -14.274 -1.235 -0.206 1.00 61.41 130 LEU A O 1
ATOM 1091 N N . THR A 1 131 ? -12.123 -0.692 0.128 1.00 59.44 131 THR A N 1
ATOM 1092 C CA . THR A 1 131 ? -12.137 -0.935 1.578 1.00 59.44 131 THR A CA 1
ATOM 1093 C C . THR A 1 131 ? -13.066 0.035 2.310 1.00 59.44 131 THR A C 1
ATOM 1095 O O . THR A 1 131 ? -13.837 -0.378 3.170 1.00 59.44 131 THR A O 1
ATOM 1098 N N . ARG A 1 132 ? -13.065 1.330 1.954 1.00 58.12 132 ARG A N 1
ATOM 1099 C CA . ARG A 1 132 ? -13.972 2.323 2.560 1.00 58.12 132 ARG A CA 1
ATOM 1100 C C . ARG A 1 132 ? -15.439 2.080 2.210 1.00 58.12 132 ARG A C 1
ATOM 1102 O O . ARG A 1 132 ? -16.296 2.464 2.998 1.00 58.12 132 ARG A O 1
ATOM 1109 N N . ARG A 1 133 ? -15.738 1.464 1.063 1.00 43.19 133 ARG A N 1
ATOM 1110 C CA . ARG A 1 133 ? -17.113 1.160 0.641 1.00 43.19 133 ARG A CA 1
ATOM 1111 C C . ARG A 1 133 ? -17.703 -0.051 1.373 1.00 43.19 133 ARG A C 1
ATOM 1113 O O . ARG A 1 133 ? -18.910 -0.084 1.576 1.00 43.19 133 ARG A O 1
ATOM 1120 N N . ASN A 1 134 ? -16.867 -0.992 1.812 1.00 38.25 134 ASN A N 1
ATOM 1121 C CA . ASN A 1 134 ? -17.309 -2.252 2.420 1.00 38.25 134 ASN A CA 1
ATOM 1122 C C . ASN A 1 134 ? -17.499 -2.227 3.946 1.00 38.25 134 ASN A C 1
ATOM 1124 O O . ASN A 1 134 ? -17.925 -3.233 4.502 1.00 38.25 134 ASN A O 1
ATOM 1128 N N . VAL A 1 135 ? -17.227 -1.115 4.640 1.00 47.25 135 VAL A N 1
ATOM 1129 C CA . VAL A 1 135 ? -17.350 -1.051 6.112 1.00 47.25 135 VAL A CA 1
ATOM 1130 C C . VAL A 1 135 ? -18.292 0.074 6.543 1.00 47.25 135 VAL A C 1
ATOM 1132 O O . VAL A 1 135 ? -17.920 0.998 7.267 1.00 47.25 135 VAL A O 1
ATOM 1135 N N . VAL A 1 136 ? -19.549 -0.016 6.108 1.00 51.31 136 VAL A N 1
ATOM 1136 C CA . VAL A 1 136 ? -20.674 0.632 6.802 1.00 51.31 136 VAL A CA 1
ATOM 1137 C C . VAL A 1 136 ? -21.072 -0.291 7.954 1.00 51.31 136 VAL A C 1
ATOM 1139 O O . VAL A 1 136 ? -22.101 -0.955 7.911 1.00 51.31 136 VAL A O 1
ATOM 1142 N N . GLY A 1 137 ? -20.208 -0.398 8.964 1.00 55.72 137 GLY A N 1
ATOM 1143 C CA . GLY A 1 137 ? -20.526 -1.175 10.157 1.00 55.72 137 GLY A CA 1
ATOM 1144 C C . GLY A 1 137 ? -21.753 -0.590 10.863 1.00 55.72 137 GLY A C 1
ATOM 1145 O O . GLY A 1 137 ? -21.878 0.630 11.016 1.00 55.72 137 GLY A O 1
ATOM 1146 N N . LYS A 1 138 ? -22.678 -1.436 11.302 1.00 60.94 138 LYS A N 1
ATOM 1147 C CA . LYS A 1 138 ? -23.749 -1.031 12.216 1.00 60.94 138 LYS A CA 1
ATOM 1148 C C . LYS A 1 138 ? -23.184 -1.046 13.629 1.00 60.94 138 LYS A C 1
ATOM 1150 O O . LYS A 1 138 ? -22.814 -2.100 14.141 1.00 60.94 138 LYS A O 1
ATOM 1155 N N . VAL A 1 139 ? -23.078 0.126 14.243 1.00 69.19 139 VAL A N 1
ATOM 1156 C CA . VAL A 1 139 ? -22.555 0.265 15.605 1.00 69.19 139 VAL A CA 1
ATOM 1157 C C . VAL A 1 139 ? -23.733 0.356 16.562 1.00 69.19 139 VAL A C 1
ATOM 1159 O O . VAL A 1 139 ? -24.535 1.286 16.471 1.00 69.19 139 VAL A O 1
ATOM 1162 N N . LEU A 1 140 ? -23.838 -0.604 17.476 1.00 73.56 140 LEU A N 1
ATOM 1163 C CA . LEU A 1 140 ? -24.780 -0.556 18.585 1.00 73.56 140 LEU A CA 1
ATOM 1164 C C . LEU A 1 140 ? -24.112 0.128 19.769 1.00 73.56 140 LEU A C 1
ATOM 1166 O O . LEU A 1 140 ? -23.110 -0.356 20.291 1.00 73.56 140 LEU A O 1
ATOM 1170 N N . PHE A 1 141 ? -24.676 1.247 20.193 1.00 74.88 141 PHE A N 1
ATOM 1171 C CA . PHE A 1 141 ? -24.203 2.000 21.338 1.00 74.88 141 PHE A CA 1
ATOM 1172 C C . PHE A 1 141 ? -25.155 1.774 22.512 1.00 74.88 141 PHE A C 1
ATOM 1174 O O . PHE A 1 141 ? -26.354 2.023 22.381 1.00 74.88 141 PHE A O 1
ATOM 1181 N N . ILE A 1 142 ? -24.636 1.283 23.640 1.00 76.06 142 ILE A N 1
ATOM 1182 C CA . ILE A 1 142 ? -25.427 1.016 24.847 1.00 76.06 142 ILE A CA 1
ATOM 1183 C C . ILE A 1 142 ? -24.920 1.928 25.967 1.00 76.06 142 ILE A C 1
ATOM 1185 O O . ILE A 1 142 ? -23.788 1.774 26.434 1.00 76.06 142 ILE A O 1
ATOM 1189 N N . GLY A 1 143 ? -25.747 2.888 26.379 1.00 74.12 143 GLY A N 1
ATOM 1190 C CA . GLY A 1 143 ? -25.407 3.905 27.375 1.00 74.12 143 GLY A CA 1
ATOM 1191 C C . GLY A 1 143 ? -26.539 4.908 27.591 1.00 74.12 143 GLY A C 1
ATOM 1192 O O . GLY A 1 143 ? -27.506 4.913 26.831 1.00 74.12 143 GLY A O 1
ATOM 1193 N N . ASP A 1 144 ? -26.421 5.730 28.632 1.00 71.69 144 ASP A N 1
ATOM 1194 C CA . ASP A 1 144 ? -27.390 6.802 28.912 1.00 71.69 144 ASP A CA 1
ATOM 1195 C C . ASP A 1 144 ? -27.218 7.978 27.949 1.00 71.69 144 ASP A C 1
ATOM 1197 O O . ASP A 1 144 ? -26.126 8.203 27.413 1.00 71.69 144 ASP A O 1
ATOM 1201 N N . ASP A 1 145 ? -28.290 8.740 27.745 1.00 65.88 145 ASP A N 1
ATOM 1202 C CA . ASP A 1 145 ? -28.397 9.697 26.642 1.00 65.88 145 ASP A CA 1
ATOM 1203 C C . ASP A 1 145 ? -27.340 10.817 26.700 1.00 65.88 145 ASP A C 1
ATOM 1205 O O . ASP A 1 145 ? -26.630 11.046 25.715 1.00 65.88 145 ASP A O 1
ATOM 1209 N N . ASP A 1 146 ? -27.099 11.404 27.877 1.00 65.00 146 ASP A N 1
ATOM 1210 C CA . ASP A 1 146 ? -26.142 12.510 28.053 1.00 65.00 146 ASP A CA 1
ATOM 1211 C C . ASP A 1 146 ? -24.681 12.119 27.779 1.00 65.00 146 ASP A C 1
ATOM 1213 O O . ASP A 1 146 ? -23.888 12.890 27.220 1.00 65.00 146 ASP A O 1
ATOM 1217 N N . ASN A 1 147 ? -24.289 10.911 28.189 1.00 63.06 147 ASN A N 1
ATOM 1218 C CA . ASN A 1 147 ? -22.913 10.440 28.032 1.00 63.06 147 ASN A CA 1
ATOM 1219 C C . ASN A 1 147 ? -22.680 9.891 26.615 1.00 63.06 147 ASN A C 1
ATOM 1221 O O . ASN A 1 147 ? -21.576 9.984 26.068 1.00 63.06 147 ASN A O 1
ATOM 1225 N N . THR A 1 148 ? -23.745 9.371 26.001 1.00 63.00 148 THR A N 1
ATOM 1226 C CA . THR A 1 148 ? -23.749 8.821 24.649 1.00 63.00 148 THR A CA 1
ATOM 1227 C C . THR A 1 148 ? -23.555 9.905 23.598 1.00 63.00 148 THR A C 1
ATOM 1229 O O . THR A 1 148 ? -22.674 9.758 22.754 1.00 63.00 148 THR A O 1
ATOM 1232 N N . GLU A 1 149 ? -24.265 11.033 23.665 1.00 65.56 149 GLU A N 1
ATOM 1233 C CA . GLU A 1 149 ? -24.097 12.118 22.685 1.00 65.56 149 GLU A CA 1
ATOM 1234 C C . GLU A 1 149 ? -22.695 12.751 22.729 1.00 65.56 149 GLU A C 1
ATOM 1236 O O . GLU A 1 149 ? -22.062 13.010 21.693 1.00 65.56 149 GLU A O 1
ATOM 1241 N N . ARG A 1 150 ? -22.148 12.941 23.936 1.00 64.44 150 ARG A N 1
ATOM 1242 C CA . ARG A 1 150 ? -20.776 13.438 24.145 1.00 64.44 150 ARG A CA 1
ATOM 1243 C C . ARG A 1 150 ? -19.721 12.468 23.623 1.00 64.44 150 ARG A C 1
ATOM 1245 O O . ARG A 1 150 ? -18.702 12.896 23.082 1.00 64.44 150 ARG A O 1
ATOM 1252 N N . MET A 1 151 ? -19.944 11.164 23.764 1.00 63.31 151 MET A N 1
ATOM 1253 C CA . MET A 1 151 ? -19.056 10.169 23.173 1.00 63.31 151 MET A CA 1
ATOM 1254 C C . MET A 1 151 ? -19.223 10.098 21.664 1.00 63.31 151 MET A C 1
ATOM 1256 O O . MET A 1 151 ? -18.217 10.189 20.978 1.00 63.31 151 MET A O 1
ATOM 1260 N N . ILE A 1 152 ? -20.443 10.028 21.127 1.00 62.88 152 ILE A N 1
ATOM 1261 C CA . ILE A 1 152 ? -20.712 10.001 19.681 1.00 62.88 152 ILE A CA 1
ATOM 1262 C C . ILE A 1 152 ? -20.055 11.198 18.985 1.00 62.88 152 ILE A C 1
ATOM 1264 O O . ILE A 1 152 ? -19.397 11.024 17.961 1.00 62.88 152 ILE A O 1
ATOM 1268 N N . SER A 1 153 ? -20.155 12.402 19.556 1.00 60.56 153 SER A N 1
ATOM 1269 C CA . SER A 1 153 ? -19.507 13.608 19.021 1.00 60.56 153 SER A CA 1
ATOM 1270 C C . SER A 1 153 ? -17.973 13.541 19.034 1.00 60.56 153 SER A C 1
ATOM 1272 O O . SER A 1 153 ? -17.354 13.971 18.062 1.00 60.56 153 SER A O 1
ATOM 1274 N N . LYS A 1 154 ? -17.350 12.932 20.052 1.00 57.72 154 LYS A N 1
ATOM 1275 C CA . LYS A 1 154 ? -15.896 12.652 20.086 1.00 57.72 154 LYS A CA 1
ATOM 1276 C C . LYS A 1 154 ? -15.482 11.489 19.173 1.00 57.72 154 LYS A C 1
ATOM 1278 O O . LYS A 1 154 ? -14.374 11.456 18.645 1.00 57.72 154 LYS A O 1
ATOM 1283 N N . ILE A 1 155 ? -16.394 10.547 18.966 1.00 56.31 155 ILE A N 1
ATOM 1284 C CA . ILE A 1 155 ? -16.261 9.324 18.172 1.00 56.31 155 ILE A CA 1
ATOM 1285 C C . ILE A 1 155 ? -16.480 9.594 16.669 1.00 56.31 155 ILE A C 1
ATOM 1287 O O . ILE A 1 155 ? -16.082 8.770 15.847 1.00 56.31 155 ILE A O 1
ATOM 1291 N N . LYS A 1 156 ? -16.940 10.796 16.270 1.00 50.03 156 LYS A N 1
ATOM 1292 C CA . LYS A 1 156 ? -16.915 11.331 14.881 1.00 50.03 156 LYS A CA 1
ATOM 1293 C C . LYS A 1 156 ? -15.504 11.435 14.257 1.00 50.03 156 LYS A C 1
ATOM 1295 O O . LYS A 1 156 ? -15.304 12.094 13.236 1.00 50.03 156 LYS A O 1
ATOM 1300 N N . HIS A 1 157 ? -14.514 10.766 14.836 1.00 46.12 157 HIS A N 1
ATOM 1301 C CA . HIS A 1 157 ? -13.223 10.487 14.237 1.00 46.12 157 HIS A CA 1
ATOM 1302 C C . HIS A 1 157 ? -13.412 9.804 12.858 1.00 46.12 157 HIS A C 1
ATOM 1304 O O . HIS A 1 157 ? -14.329 8.995 12.688 1.00 46.12 157 HIS A O 1
ATOM 1310 N N . PRO A 1 158 ? -12.540 10.040 11.857 1.00 43.25 158 PRO A N 1
ATOM 1311 C CA . PRO A 1 158 ? -12.612 9.444 10.508 1.00 43.25 158 PRO A CA 1
ATOM 1312 C C . PRO A 1 158 ? -12.718 7.904 10.438 1.00 43.25 158 PRO A C 1
ATOM 1314 O O . PRO A 1 158 ? -12.973 7.356 9.363 1.00 43.25 158 PRO A O 1
ATOM 1317 N N . MET A 1 159 ? -12.571 7.205 11.570 1.00 41.84 159 MET A N 1
ATOM 1318 C CA . MET A 1 159 ? -12.797 5.764 11.704 1.00 41.84 159 MET A CA 1
ATOM 1319 C C . MET A 1 159 ? -14.279 5.360 11.747 1.00 41.84 159 MET A C 1
ATOM 1321 O O . MET A 1 159 ? -14.573 4.177 11.640 1.00 41.84 159 MET A O 1
ATOM 1325 N N . LEU A 1 160 ? -15.214 6.306 11.856 1.00 50.88 160 LEU A N 1
ATOM 1326 C CA . LEU A 1 160 ? -16.661 6.033 11.906 1.00 50.88 160 LEU A CA 1
ATOM 1327 C C . LEU A 1 160 ? -17.462 6.902 10.924 1.00 50.88 160 LEU A C 1
ATOM 1329 O O . LEU A 1 160 ? -18.688 6.989 10.971 1.00 50.88 160 LEU A O 1
ATOM 1333 N N . LYS A 1 161 ? -16.772 7.526 9.960 1.00 45.28 161 LYS A N 1
ATOM 1334 C CA . LYS A 1 161 ? -17.432 8.108 8.786 1.00 45.28 161 LYS A CA 1
ATOM 1335 C C . LYS A 1 161 ? -18.059 6.978 7.965 1.00 45.28 161 LYS A C 1
ATOM 1337 O O . LYS A 1 161 ? -17.323 6.167 7.405 1.00 45.28 161 LYS A O 1
ATOM 1342 N N . GLY A 1 162 ? -19.392 6.949 7.913 1.00 48.75 162 GLY A N 1
ATOM 1343 C CA . GLY A 1 162 ? -20.185 5.988 7.141 1.00 48.75 162 GLY A CA 1
ATOM 1344 C C . GLY A 1 162 ? -20.843 4.866 7.949 1.00 48.75 162 GLY A C 1
ATOM 1345 O O . GLY A 1 162 ? -21.549 4.070 7.353 1.00 48.75 162 GLY A O 1
ATOM 1346 N N . THR A 1 163 ? -20.649 4.779 9.267 1.00 58.81 163 THR A N 1
ATOM 1347 C CA . THR A 1 163 ? -21.303 3.768 10.127 1.00 58.81 163 THR A CA 1
ATOM 1348 C C . THR A 1 163 ? -22.683 4.229 10.602 1.00 58.81 163 THR A C 1
ATOM 1350 O O . THR A 1 163 ? -22.845 5.374 11.024 1.00 58.81 163 THR A O 1
ATOM 1353 N N . SER A 1 164 ? -23.670 3.328 10.571 1.00 56.38 164 SER A N 1
ATOM 1354 C CA . SER A 1 164 ? -25.010 3.576 11.120 1.00 56.38 164 SER A CA 1
ATOM 1355 C C . SER A 1 164 ? -24.982 3.333 12.625 1.00 56.38 164 SER A C 1
ATOM 1357 O O . SER A 1 164 ? -24.778 2.198 13.058 1.00 56.38 164 SER A O 1
ATOM 1359 N N . ILE A 1 165 ? -25.181 4.384 13.419 1.00 66.50 165 ILE A N 1
ATOM 1360 C CA . ILE A 1 165 ? -25.172 4.306 14.884 1.00 66.50 165 ILE A CA 1
ATOM 1361 C C . ILE A 1 165 ? -26.604 4.079 15.368 1.00 66.50 165 ILE A C 1
ATOM 1363 O O . ILE A 1 165 ? -27.499 4.849 15.026 1.00 66.50 165 ILE A O 1
ATOM 1367 N N . LYS A 1 166 ? -26.822 3.031 16.166 1.00 72.81 166 LYS A N 1
ATOM 1368 C CA . LYS A 1 166 ? -28.084 2.797 16.874 1.00 72.81 166 LYS A CA 1
ATOM 1369 C C . LYS A 1 166 ? -27.841 2.883 18.374 1.00 72.81 166 LYS A C 1
ATOM 1371 O O . LYS A 1 166 ? -27.046 2.114 18.904 1.00 72.81 166 LYS A O 1
ATOM 1376 N N . GLN A 1 167 ? -28.520 3.812 19.037 1.00 69.50 167 GLN A N 1
ATOM 1377 C CA . GLN A 1 167 ? -28.443 4.014 20.482 1.00 69.50 167 GLN A CA 1
ATOM 1378 C C . GLN A 1 167 ? -29.535 3.214 21.193 1.00 69.50 167 GLN A C 1
ATOM 1380 O O . GLN A 1 167 ? -30.672 3.141 20.722 1.00 69.50 167 GLN A O 1
ATOM 1385 N N . VAL A 1 168 ? -29.173 2.585 22.308 1.00 78.12 168 VAL A N 1
ATOM 1386 C CA . VAL A 1 168 ? -30.070 1.784 23.143 1.00 78.12 168 VAL A CA 1
ATOM 1387 C C . VAL A 1 168 ? -29.797 2.105 24.608 1.00 78.12 168 VAL A C 1
ATOM 1389 O O . VAL A 1 168 ? -28.670 1.973 25.080 1.00 78.12 168 VAL A O 1
ATOM 1392 N N . HIS A 1 169 ? -30.845 2.485 25.339 1.00 75.75 169 HIS A N 1
ATOM 1393 C CA . HIS A 1 169 ? -30.741 2.760 26.769 1.00 75.75 169 HIS A CA 1
ATOM 1394 C C . HIS A 1 169 ? -30.446 1.467 27.553 1.00 75.75 169 HIS A C 1
ATOM 1396 O O . HIS A 1 169 ? -31.066 0.428 27.288 1.00 75.75 169 HIS A O 1
ATOM 1402 N N . PRO A 1 170 ? -29.589 1.509 28.586 1.00 68.69 170 PRO A N 1
ATOM 1403 C CA . PRO A 1 170 ? -29.258 0.340 29.397 1.00 68.69 170 PRO A CA 1
ATOM 1404 C C . PRO A 1 170 ? -30.418 -0.234 30.219 1.00 68.69 170 PRO A C 1
ATOM 1406 O O . PRO A 1 170 ? -30.263 -1.323 30.757 1.00 68.69 170 PRO A O 1
ATOM 1409 N N . ASN A 1 171 ? -31.586 0.415 30.297 1.00 71.94 171 ASN A N 1
ATOM 1410 C CA . ASN A 1 171 ? -32.747 -0.070 31.061 1.00 71.94 171 ASN A CA 1
ATOM 1411 C C . ASN A 1 171 ? -33.661 -0.996 30.251 1.00 71.94 171 ASN A C 1
ATOM 1413 O O . ASN A 1 171 ? -34.624 -1.546 30.774 1.00 71.94 171 ASN A O 1
ATOM 1417 N N . ILE A 1 172 ? -33.345 -1.215 28.978 1.00 77.94 172 ILE A N 1
ATOM 1418 C CA . ILE A 1 172 ? -34.110 -2.105 28.112 1.00 77.94 172 ILE A CA 1
ATOM 1419 C C . ILE A 1 172 ? -33.859 -3.578 28.522 1.00 77.94 172 ILE A C 1
ATOM 1421 O O . ILE A 1 172 ? -32.751 -3.915 28.972 1.00 77.94 172 ILE A O 1
ATOM 1425 N N . PRO A 1 173 ? -34.873 -4.463 28.412 1.00 78.88 173 PRO A N 1
ATOM 1426 C CA . PRO A 1 173 ? -34.719 -5.896 28.667 1.00 78.88 173 PRO A CA 1
ATOM 1427 C C . PRO A 1 173 ? -33.696 -6.541 27.724 1.00 78.88 173 PRO A C 1
ATOM 1429 O O . PRO A 1 173 ? -33.550 -6.132 26.567 1.00 78.88 173 PRO A O 1
ATOM 1432 N N . MET A 1 174 ? -33.012 -7.579 28.217 1.00 73.19 174 MET A N 1
ATOM 1433 C CA . MET A 1 174 ? -31.913 -8.241 27.504 1.00 73.19 174 MET A CA 1
ATOM 1434 C C . MET A 1 174 ? -32.347 -8.792 26.138 1.00 73.19 174 MET A C 1
ATOM 1436 O O . MET A 1 174 ? -31.603 -8.669 25.171 1.00 73.19 174 MET A O 1
ATOM 1440 N N . ASP A 1 175 ? -33.584 -9.273 26.002 1.00 77.81 175 ASP A N 1
ATOM 1441 C CA . ASP A 1 175 ? -34.107 -9.818 24.740 1.00 77.81 175 ASP A CA 1
ATOM 1442 C C . ASP A 1 175 ? -34.113 -8.795 23.595 1.00 77.81 175 ASP A C 1
ATOM 1444 O O . ASP A 1 175 ? -33.779 -9.105 22.448 1.00 77.81 175 ASP A O 1
ATOM 1448 N N . LYS A 1 176 ? -34.437 -7.534 23.904 1.00 79.38 176 LYS A N 1
ATOM 1449 C CA . LYS A 1 176 ? -34.396 -6.440 22.922 1.00 79.38 176 LYS A CA 1
ATOM 1450 C C . LYS A 1 176 ? -32.958 -6.047 22.589 1.00 79.38 176 LYS A C 1
ATOM 1452 O O . LYS A 1 176 ? -32.666 -5.739 21.435 1.00 79.38 176 LYS A O 1
ATOM 1457 N N . ILE A 1 177 ? -32.056 -6.086 23.572 1.00 78.06 177 ILE A N 1
ATOM 1458 C CA . ILE A 1 177 ? -30.623 -5.846 23.353 1.00 78.06 177 ILE A CA 1
ATOM 1459 C C . ILE A 1 177 ? -30.066 -6.929 22.421 1.00 78.06 177 ILE A C 1
ATOM 1461 O O . ILE A 1 177 ? -29.442 -6.595 21.418 1.00 78.06 177 ILE A O 1
ATOM 1465 N N . ASN A 1 178 ? -30.397 -8.199 22.659 1.00 77.75 178 ASN A N 1
ATOM 1466 C CA . ASN A 1 178 ? -30.032 -9.336 21.812 1.00 77.75 178 ASN A CA 1
ATOM 1467 C C . ASN A 1 178 ? -30.509 -9.169 20.369 1.00 77.75 178 ASN A C 1
ATOM 1469 O O . ASN A 1 178 ? -29.749 -9.398 19.425 1.00 77.75 178 ASN A O 1
ATOM 1473 N N . HIS A 1 179 ? -31.749 -8.714 20.184 1.00 80.00 179 HIS A N 1
ATOM 1474 C CA . HIS A 1 179 ? -32.286 -8.434 18.857 1.00 80.00 179 HIS A CA 1
ATOM 1475 C C . HIS A 1 179 ? -31.458 -7.375 18.109 1.00 80.00 179 HIS A C 1
ATOM 1477 O O . HIS A 1 179 ? -31.144 -7.547 16.928 1.00 80.00 179 HIS A O 1
ATOM 1483 N N . TYR A 1 180 ? -31.055 -6.298 18.788 1.00 78.06 180 TYR A N 1
ATOM 1484 C CA . TYR A 1 180 ? -30.206 -5.269 18.187 1.00 78.06 180 TYR A CA 1
ATOM 1485 C C . TYR A 1 180 ? -28.756 -5.720 17.993 1.00 78.06 180 TYR A C 1
ATOM 1487 O O . TYR A 1 180 ? -28.160 -5.374 16.974 1.00 78.06 180 TYR A O 1
ATOM 1495 N N . MET A 1 181 ? -28.212 -6.542 18.896 1.00 75.81 181 MET A N 1
ATOM 1496 C CA . MET A 1 181 ? -26.862 -7.106 18.782 1.00 75.81 181 MET A CA 1
ATOM 1497 C C . MET A 1 181 ? -26.710 -8.002 17.551 1.00 75.81 181 MET A C 1
ATOM 1499 O O . MET A 1 181 ? -25.680 -7.952 16.882 1.00 75.81 181 MET A O 1
ATOM 1503 N N . ARG A 1 182 ? -27.747 -8.767 17.181 1.00 74.12 182 ARG A N 1
ATOM 1504 C CA . ARG A 1 182 ? -27.731 -9.588 15.954 1.00 74.12 182 ARG A CA 1
ATOM 1505 C C . ARG A 1 182 ? -27.524 -8.752 14.690 1.00 74.12 182 ARG A C 1
ATOM 1507 O O . ARG A 1 182 ? -26.818 -9.186 13.781 1.00 74.12 182 ARG A O 1
ATOM 1514 N N . HIS A 1 183 ? -28.087 -7.545 14.665 1.00 73.19 183 HIS A N 1
ATOM 1515 C CA . HIS A 1 183 ? -28.039 -6.624 13.528 1.00 73.19 183 HIS A CA 1
ATOM 1516 C C . HIS A 1 183 ? -26.876 -5.624 13.587 1.00 73.19 183 HIS A C 1
ATOM 1518 O O . HIS A 1 183 ? -26.782 -4.774 12.704 1.00 73.19 183 HIS A O 1
ATOM 1524 N N . ALA A 1 184 ? -26.026 -5.695 14.612 1.00 68.38 184 ALA A N 1
ATOM 1525 C CA . ALA A 1 184 ? -24.862 -4.836 14.777 1.00 68.38 184 ALA A CA 1
ATOM 1526 C C . ALA A 1 184 ? -23.569 -5.594 14.457 1.00 68.38 184 ALA A C 1
ATOM 1528 O O . ALA A 1 184 ? -23.466 -6.795 14.704 1.00 68.38 184 ALA A O 1
ATOM 1529 N N . ASP A 1 185 ? -22.580 -4.885 13.926 1.00 64.50 185 ASP A N 1
ATOM 1530 C CA . ASP A 1 185 ? -21.239 -5.412 13.646 1.00 64.50 185 ASP A CA 1
ATOM 1531 C C . ASP A 1 185 ? -20.285 -5.114 14.807 1.00 64.50 185 ASP A C 1
ATOM 1533 O O . ASP A 1 185 ? -19.419 -5.923 15.140 1.00 64.50 185 ASP A O 1
ATOM 1537 N N . TYR A 1 186 ? -20.498 -3.972 15.467 1.00 68.00 186 TYR A N 1
ATOM 1538 C CA . TYR A 1 186 ? -19.712 -3.512 16.606 1.00 68.00 186 TYR A CA 1
ATOM 1539 C C . TYR A 1 186 ? -20.631 -3.064 17.735 1.00 68.00 186 TYR A C 1
ATOM 1541 O O . TYR A 1 186 ? -21.622 -2.374 17.495 1.00 68.00 186 TYR A O 1
ATOM 1549 N N . ILE A 1 187 ? -20.283 -3.416 18.970 1.00 72.19 187 ILE A N 1
ATOM 1550 C CA . ILE A 1 187 ? -21.027 -3.007 20.165 1.00 72.19 187 ILE A CA 1
ATOM 1551 C C . ILE A 1 187 ? -20.114 -2.130 21.017 1.00 72.19 187 ILE A C 1
ATOM 1553 O O . ILE A 1 187 ? -19.008 -2.547 21.349 1.00 72.19 187 ILE A O 1
ATOM 1557 N N . ILE A 1 188 ? -20.556 -0.922 21.367 1.00 72.06 188 ILE A N 1
ATOM 1558 C CA . ILE A 1 188 ? -19.837 -0.011 22.264 1.00 72.06 188 ILE A CA 1
ATOM 1559 C C . ILE A 1 188 ? -20.607 0.082 23.582 1.00 72.06 188 ILE A C 1
ATOM 1561 O O . ILE A 1 188 ? -21.767 0.499 23.597 1.00 72.06 188 ILE A O 1
ATOM 1565 N N . LEU A 1 189 ? -19.954 -0.309 24.679 1.00 74.44 189 LEU A N 1
ATOM 1566 C CA . LEU A 1 189 ? -20.499 -0.247 26.035 1.00 74.44 189 LEU A CA 1
ATOM 1567 C C . LEU A 1 189 ? -19.944 0.968 26.780 1.00 74.44 189 LEU A C 1
ATOM 1569 O O . LEU A 1 189 ? -18.729 1.087 26.973 1.00 74.44 189 LEU A O 1
ATOM 1573 N N . CYS A 1 190 ? -20.846 1.842 27.222 1.00 70.44 190 CYS A N 1
ATOM 1574 C CA . CYS A 1 190 ? -20.521 2.981 28.072 1.00 70.44 190 CYS A CA 1
ATOM 1575 C C . CYS A 1 190 ? -20.330 2.600 29.542 1.00 70.44 190 CYS A C 1
ATOM 1577 O O . CYS A 1 190 ? -20.763 1.551 30.018 1.00 70.44 190 CYS A O 1
ATOM 1579 N N . THR A 1 191 ? -19.713 3.518 30.282 1.00 65.75 191 THR A N 1
ATOM 1580 C CA . THR A 1 191 ? -19.387 3.383 31.707 1.00 65.75 191 THR A CA 1
ATOM 1581 C C . THR A 1 191 ? -20.596 3.396 32.644 1.00 65.75 191 THR A C 1
ATOM 1583 O O . THR A 1 191 ? -20.425 3.117 33.823 1.00 65.75 191 THR A O 1
ATOM 1586 N N . SER A 1 192 ? -21.795 3.737 32.163 1.00 66.25 192 SER A N 1
ATOM 1587 C CA . SER A 1 192 ? -22.982 3.922 33.009 1.00 66.25 192 SER A CA 1
ATOM 1588 C C . SER A 1 192 ? -23.824 2.655 33.220 1.00 66.25 192 SER A C 1
ATOM 1590 O O . SER A 1 192 ? -24.867 2.689 33.864 1.00 66.25 192 SER A O 1
ATOM 1592 N N . ILE A 1 193 ? -23.361 1.508 32.716 1.00 72.25 193 ILE A N 1
ATOM 1593 C CA . ILE A 1 193 ? -24.037 0.215 32.870 1.00 72.25 193 ILE A CA 1
ATOM 1594 C C . ILE A 1 193 ? -23.577 -0.467 34.168 1.00 72.25 193 ILE A C 1
ATOM 1596 O O . ILE A 1 193 ? -22.376 -0.560 34.424 1.00 72.25 193 ILE A O 1
ATOM 1600 N N . GLN A 1 194 ? -24.519 -1.010 34.949 1.00 73.75 194 GLN A N 1
ATOM 1601 C CA . GLN A 1 194 ? -24.220 -1.860 36.113 1.00 73.75 194 GLN A CA 1
ATOM 1602 C C . GLN A 1 194 ? -23.303 -3.040 35.741 1.00 73.75 194 GLN A C 1
ATOM 1604 O O . GLN A 1 194 ? -23.427 -3.626 34.660 1.00 73.75 194 GLN A O 1
ATOM 1609 N N . LYS A 1 195 ? -22.385 -3.403 36.646 1.00 72.00 195 LYS A N 1
ATOM 1610 C CA . LYS A 1 195 ? -21.290 -4.357 36.399 1.00 72.00 195 LYS A CA 1
ATOM 1611 C C . LYS A 1 195 ? -21.798 -5.738 35.970 1.00 72.00 195 LYS A C 1
ATOM 1613 O O . LYS A 1 195 ? -21.253 -6.336 35.045 1.00 72.00 195 LYS A O 1
ATOM 1618 N N . GLU A 1 196 ? -22.877 -6.206 36.582 1.00 76.69 196 GLU A N 1
ATOM 1619 C CA . GLU A 1 196 ? -23.516 -7.496 36.312 1.00 76.69 196 GLU A CA 1
ATOM 1620 C C . GLU A 1 196 ? -24.101 -7.515 34.894 1.00 76.69 196 GLU A C 1
ATOM 1622 O O . GLU A 1 196 ? -23.843 -8.430 34.110 1.00 76.69 196 GLU A O 1
ATOM 1627 N N . LYS A 1 197 ? -24.817 -6.448 34.520 1.00 75.69 197 LYS A N 1
ATOM 1628 C CA . LYS A 1 197 ? -25.433 -6.305 33.196 1.00 75.69 197 LYS A CA 1
ATOM 1629 C C . LYS A 1 197 ? -24.384 -6.120 32.095 1.00 75.69 197 LYS A C 1
ATOM 1631 O O . LYS A 1 197 ? -24.527 -6.693 31.018 1.00 75.69 197 LYS A O 1
ATOM 1636 N N . LYS A 1 198 ? -23.298 -5.388 32.372 1.00 77.06 198 LYS A N 1
ATOM 1637 C CA . LYS A 1 198 ? -22.135 -5.228 31.479 1.00 77.06 198 LYS A CA 1
ATOM 1638 C C . LYS A 1 198 ? -21.507 -6.588 31.153 1.00 77.06 198 LYS A C 1
ATOM 1640 O O . LYS A 1 198 ? -21.308 -6.893 29.980 1.00 77.06 198 LYS A O 1
ATOM 1645 N N . SER A 1 199 ? -21.276 -7.424 32.167 1.00 77.88 199 SER A N 1
ATOM 1646 C CA . SER A 1 199 ? -20.741 -8.782 31.994 1.00 77.88 199 SER A CA 1
ATOM 1647 C C . SER A 1 199 ? -21.661 -9.679 31.164 1.00 77.88 199 SER A C 1
ATOM 1649 O O . SER A 1 199 ? -21.179 -10.370 30.269 1.00 77.88 199 SER A O 1
ATOM 1651 N N . MET A 1 200 ? -22.979 -9.629 31.391 1.00 79.31 200 MET A N 1
ATOM 1652 C CA . MET A 1 200 ? -23.942 -10.400 30.592 1.00 79.31 200 MET A CA 1
ATOM 1653 C C . MET A 1 200 ? -23.948 -9.979 29.117 1.00 79.31 200 MET A C 1
ATOM 1655 O O . MET A 1 200 ? -23.949 -10.838 28.239 1.00 79.31 200 MET A O 1
ATOM 1659 N N . ILE A 1 201 ? -23.909 -8.672 28.827 1.00 79.12 201 ILE A N 1
ATOM 1660 C CA . ILE A 1 201 ? -23.871 -8.176 27.442 1.00 79.12 201 ILE A CA 1
ATOM 1661 C C . ILE A 1 201 ? -22.575 -8.611 26.746 1.00 79.12 201 ILE A C 1
ATOM 1663 O O . ILE A 1 201 ? -22.613 -9.026 25.590 1.00 79.12 201 ILE A O 1
ATOM 1667 N N . ILE A 1 202 ? -21.435 -8.559 27.446 1.00 77.12 202 ILE A N 1
ATOM 1668 C CA . ILE A 1 202 ? -20.147 -9.029 26.915 1.00 77.12 202 ILE A CA 1
ATOM 1669 C C . ILE A 1 202 ? -20.214 -10.525 26.598 1.00 77.12 202 ILE A C 1
ATOM 1671 O O . ILE A 1 202 ? -19.871 -10.920 25.486 1.00 77.12 202 ILE A O 1
ATOM 1675 N N . TYR A 1 203 ? -20.690 -11.342 27.542 1.00 79.94 203 TYR A N 1
ATOM 1676 C CA . TYR A 1 203 ? -20.812 -12.789 27.363 1.00 79.94 203 TYR A CA 1
ATOM 1677 C C . TYR A 1 203 ? -21.679 -13.137 26.150 1.00 79.94 203 TYR A C 1
ATOM 1679 O O . TYR A 1 203 ? -21.269 -13.896 25.274 1.00 79.94 203 TYR A O 1
ATOM 1687 N N . HIS A 1 204 ? -22.845 -12.507 26.037 1.00 75.25 204 HIS A N 1
ATOM 1688 C CA . HIS A 1 204 ? -23.790 -12.826 24.976 1.00 75.25 204 HIS A CA 1
ATOM 1689 C C . HIS A 1 204 ? -23.341 -12.312 23.599 1.00 75.25 204 HIS A C 1
ATOM 1691 O O . HIS A 1 204 ? -23.562 -12.953 22.569 1.00 75.25 204 HIS A O 1
ATOM 1697 N N . ALA A 1 205 ? -22.641 -11.178 23.563 1.00 73.69 205 ALA A N 1
ATOM 1698 C CA . ALA A 1 205 ? -21.984 -10.705 22.354 1.00 73.69 205 ALA A CA 1
ATOM 1699 C C . ALA A 1 205 ? -20.856 -11.652 21.905 1.00 73.69 205 ALA A C 1
ATOM 1701 O O . ALA A 1 205 ? -20.706 -11.877 20.703 1.00 73.69 205 ALA A O 1
ATOM 1702 N N . MET A 1 206 ? -20.109 -12.244 22.845 1.00 72.88 206 MET A N 1
ATOM 1703 C CA . MET A 1 206 ? -19.093 -13.258 22.544 1.00 72.88 206 MET A CA 1
ATOM 1704 C C . MET A 1 206 ? -19.709 -14.535 21.962 1.00 72.88 206 MET A C 1
ATOM 1706 O O . MET A 1 206 ? -19.208 -15.024 20.953 1.00 72.88 206 MET A O 1
ATOM 1710 N N . GLU A 1 207 ? -20.815 -15.036 22.524 1.00 74.81 207 GLU A N 1
ATOM 1711 C CA . GLU A 1 207 ? -21.558 -16.175 21.953 1.00 74.81 207 GLU A CA 1
ATOM 1712 C C . GLU A 1 207 ? -22.035 -15.898 20.521 1.00 74.81 207 GLU A C 1
ATOM 1714 O O . GLU A 1 207 ? -21.989 -16.770 19.657 1.00 74.81 207 GLU A O 1
ATOM 1719 N N . CYS A 1 208 ? -22.448 -14.658 20.243 1.00 68.12 208 CYS A N 1
ATOM 1720 C CA . CYS A 1 208 ? -22.872 -14.224 18.911 1.00 68.12 208 CYS A CA 1
ATOM 1721 C C . CYS A 1 208 ? -21.700 -13.897 17.963 1.00 68.12 208 CYS A C 1
ATOM 1723 O O . CYS A 1 208 ? -21.935 -13.382 16.866 1.00 68.12 208 CYS A O 1
ATOM 1725 N N . ASN A 1 209 ? -20.452 -14.145 18.380 1.00 66.56 209 ASN A N 1
ATOM 1726 C CA . ASN A 1 209 ? -19.225 -13.813 17.656 1.00 66.56 209 ASN A CA 1
ATOM 1727 C C . ASN A 1 209 ? -19.151 -12.327 17.230 1.00 66.56 209 ASN A C 1
ATOM 1729 O O . ASN A 1 209 ? -18.715 -11.996 16.126 1.00 66.56 209 ASN A O 1
ATOM 1733 N N . LYS A 1 210 ? -19.627 -11.419 18.097 1.00 67.06 210 LYS A N 1
ATOM 1734 C CA . LYS A 1 210 ? -19.646 -9.963 17.883 1.00 67.06 210 LYS A CA 1
ATOM 1735 C C . LYS A 1 210 ? -18.477 -9.281 18.582 1.00 67.06 210 LYS A C 1
ATOM 1737 O O . LYS A 1 210 ? -18.049 -9.682 19.663 1.00 67.06 210 LYS A O 1
ATOM 1742 N N . LEU A 1 211 ? -17.979 -8.207 17.972 1.00 60.41 211 LEU A N 1
ATOM 1743 C CA . LEU A 1 211 ? -16.836 -7.462 18.489 1.00 60.41 211 LEU A CA 1
ATOM 1744 C C . LEU A 1 211 ? -17.312 -6.344 19.432 1.00 60.41 211 LEU A C 1
ATOM 1746 O O . LEU A 1 211 ? -18.044 -5.438 19.024 1.00 60.41 211 LEU A O 1
ATOM 1750 N N . VAL A 1 212 ? -16.907 -6.423 20.703 1.00 67.44 212 VAL A N 1
ATOM 1751 C CA . VAL A 1 212 ? -17.329 -5.500 21.770 1.00 67.44 212 VAL A CA 1
ATOM 1752 C C . VAL A 1 212 ? -16.184 -4.573 22.164 1.00 67.44 212 VAL A C 1
ATOM 1754 O O . VAL A 1 212 ? -15.095 -5.028 22.511 1.00 67.44 212 VAL A O 1
ATOM 1757 N N . TYR A 1 213 ? -16.452 -3.271 22.169 1.00 67.81 213 TYR A N 1
ATOM 1758 C CA . TYR A 1 213 ? -15.587 -2.239 22.722 1.00 67.81 213 TYR A CA 1
ATOM 1759 C C . TYR A 1 213 ? -16.181 -1.734 24.030 1.00 67.81 213 TYR A C 1
ATOM 1761 O O . TYR A 1 213 ? -17.281 -1.187 24.069 1.00 67.81 213 TYR A O 1
ATOM 1769 N N . VAL A 1 214 ? -15.436 -1.899 25.113 1.00 72.00 214 VAL A N 1
ATOM 1770 C CA . VAL A 1 214 ? -15.818 -1.391 26.428 1.00 72.00 214 VAL A CA 1
ATOM 1771 C C . VAL A 1 214 ? -15.026 -0.127 26.689 1.00 72.00 214 VAL A C 1
ATOM 1773 O O . VAL A 1 214 ? -13.803 -0.153 26.577 1.00 72.00 214 VAL A O 1
ATOM 1776 N N . VAL A 1 215 ? -15.699 0.965 27.049 1.00 70.00 215 VAL A N 1
ATOM 1777 C CA . VAL A 1 215 ? -14.997 2.134 27.581 1.00 70.00 215 VAL A CA 1
ATOM 1778 C C . VAL A 1 215 ? -14.732 1.900 29.062 1.00 70.00 215 VAL A C 1
ATOM 1780 O O . VAL A 1 215 ? -15.690 1.816 29.837 1.00 70.00 215 VAL A O 1
ATOM 1783 N N . PRO A 1 216 ? -13.459 1.733 29.462 1.00 64.69 216 PRO A N 1
ATOM 1784 C CA . PRO A 1 216 ? -13.133 1.489 30.850 1.00 64.69 216 PRO A CA 1
ATOM 1785 C C . PRO A 1 216 ? -13.326 2.760 31.680 1.00 64.69 216 PRO A C 1
ATOM 1787 O O . PRO A 1 216 ? -13.121 3.877 31.196 1.00 64.69 216 PRO A O 1
ATOM 1790 N N . THR A 1 217 ? -13.706 2.600 32.945 1.00 67.12 217 THR A N 1
ATOM 1791 C CA . THR A 1 217 ? -13.687 3.719 33.901 1.00 67.12 217 THR A CA 1
ATOM 1792 C C . THR A 1 217 ? -12.244 4.100 34.256 1.00 67.12 217 THR A C 1
ATOM 1794 O O . THR A 1 217 ? -11.324 3.302 34.085 1.00 67.12 217 THR A O 1
ATOM 1797 N N . LEU A 1 218 ? -12.018 5.310 34.789 1.00 62.28 218 LEU A N 1
ATOM 1798 C CA . LEU A 1 218 ? -10.688 5.711 35.283 1.00 62.28 218 LEU A CA 1
ATOM 1799 C C . LEU A 1 218 ? -10.141 4.715 36.315 1.00 62.28 218 LEU A C 1
ATOM 1801 O O . LEU A 1 218 ? -8.961 4.387 36.281 1.00 62.28 218 LEU A O 1
ATOM 1805 N N . TYR A 1 219 ? -11.007 4.186 37.179 1.00 60.88 219 TYR A N 1
ATOM 1806 C CA . TYR A 1 219 ? -10.647 3.153 38.147 1.00 60.88 219 TYR A CA 1
ATOM 1807 C C . TYR A 1 219 ? -10.225 1.839 37.466 1.00 60.88 219 TYR A C 1
ATOM 1809 O O . TYR A 1 219 ? -9.180 1.290 37.799 1.00 60.88 219 TYR A O 1
ATOM 1817 N N . GLU A 1 220 ? -10.970 1.373 36.454 1.00 65.88 220 GLU A N 1
ATOM 1818 C CA . GLU A 1 220 ? -10.597 0.194 35.652 1.00 65.88 220 GLU A CA 1
ATOM 1819 C C . GLU A 1 220 ? -9.262 0.403 34.906 1.00 65.88 220 GLU A C 1
ATOM 1821 O O . GLU A 1 220 ? -8.451 -0.516 34.840 1.00 65.88 220 GLU A O 1
ATOM 1826 N N . LEU A 1 221 ? -8.990 1.612 34.398 1.00 63.12 221 LEU A N 1
ATOM 1827 C CA . LEU A 1 221 ? -7.714 1.960 33.754 1.00 63.12 221 LEU A CA 1
ATOM 1828 C C . LEU A 1 221 ? -6.533 1.960 34.734 1.00 63.12 221 LEU A C 1
ATOM 1830 O O . LEU A 1 221 ? -5.442 1.508 34.379 1.00 63.12 221 LEU A O 1
ATOM 1834 N N . LEU A 1 222 ? -6.742 2.471 35.951 1.00 63.84 222 LEU A N 1
ATOM 1835 C CA . LEU A 1 222 ? -5.735 2.461 37.013 1.00 63.84 222 LEU A CA 1
ATOM 1836 C C . LEU A 1 222 ? -5.421 1.026 37.455 1.00 63.84 222 LEU A C 1
ATOM 1838 O O . LEU A 1 222 ? -4.249 0.675 37.568 1.00 63.84 222 LEU A O 1
ATOM 1842 N N . LEU A 1 223 ? -6.446 0.179 37.594 1.00 61.62 223 LEU A N 1
ATOM 1843 C CA . LEU A 1 223 ? -6.290 -1.248 37.889 1.00 61.62 223 LEU A CA 1
ATOM 1844 C C . LEU A 1 223 ? -5.626 -2.030 36.745 1.00 61.62 223 LEU A C 1
ATOM 1846 O O . LEU A 1 223 ? -4.836 -2.932 36.992 1.00 61.62 223 LEU A O 1
ATOM 1850 N N . GLN A 1 224 ? -5.906 -1.689 35.484 1.00 56.91 224 GLN A N 1
ATOM 1851 C CA . GLN A 1 224 ? -5.295 -2.358 34.331 1.00 56.91 224 GLN A CA 1
ATOM 1852 C C . GLN A 1 224 ? -3.803 -2.014 34.172 1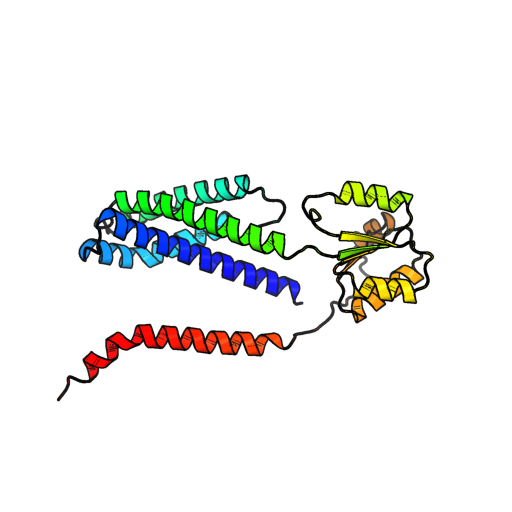.00 56.91 224 GLN A C 1
ATOM 1854 O O . GLN A 1 224 ? -3.039 -2.823 33.648 1.00 56.91 224 GLN A O 1
ATOM 1859 N N . ARG A 1 225 ? -3.377 -0.818 34.611 1.00 49.97 225 ARG A N 1
ATOM 1860 C CA . ARG A 1 225 ? -1.957 -0.427 34.659 1.00 49.97 225 ARG A CA 1
ATOM 1861 C C . ARG A 1 225 ? -1.229 -0.940 35.897 1.00 49.97 225 ARG A C 1
ATOM 1863 O O . ARG A 1 225 ? -0.003 -1.004 35.861 1.00 49.97 225 ARG A O 1
ATOM 1870 N N . SER A 1 226 ? -1.940 -1.317 36.960 1.00 40.03 226 SER A N 1
ATOM 1871 C CA . SER A 1 226 ? -1.330 -2.067 38.052 1.00 40.03 226 SER A CA 1
ATOM 1872 C C . SER A 1 226 ? -1.186 -3.520 37.615 1.00 40.03 226 SER A C 1
ATOM 1874 O O . SER A 1 226 ? -2.126 -4.308 37.684 1.00 40.03 226 SER A O 1
ATOM 1876 N N . SER A 1 227 ? -0.005 -3.881 37.126 1.00 42.81 227 SER A N 1
ATOM 1877 C CA . SER A 1 227 ? 0.417 -5.276 37.072 1.00 42.81 227 SER A CA 1
ATOM 1878 C C . SER A 1 227 ? 0.365 -5.838 38.494 1.00 42.81 227 SER A C 1
ATOM 1880 O O . SER A 1 227 ? 1.278 -5.588 39.279 1.00 42.81 227 SER A O 1
ATOM 1882 N N . VAL A 1 228 ? -0.709 -6.540 38.858 1.00 41.81 228 VAL A N 1
ATOM 1883 C CA . VAL A 1 228 ? -0.762 -7.218 40.156 1.00 41.81 228 VAL A CA 1
ATOM 1884 C C . VAL A 1 228 ? -0.195 -8.618 39.984 1.00 41.81 228 VAL A C 1
ATOM 1886 O O . VAL A 1 228 ? -0.886 -9.581 39.664 1.00 41.81 228 VAL A O 1
ATOM 1889 N N . THR A 1 229 ? 1.118 -8.674 40.156 1.00 39.62 229 THR A N 1
ATOM 1890 C CA . THR A 1 229 ? 1.838 -9.808 40.735 1.00 39.62 229 THR A CA 1
ATOM 1891 C C . THR A 1 229 ? 1.461 -9.897 42.230 1.00 39.62 229 THR A C 1
ATOM 1893 O O . THR A 1 229 ? 1.110 -8.881 42.827 1.00 39.62 229 THR A O 1
ATOM 1896 N N . PRO A 1 230 ? 1.705 -11.037 42.878 1.00 42.03 230 PRO A N 1
ATOM 1897 C CA . PRO A 1 230 ? 0.763 -12.065 43.337 1.00 42.03 230 PRO A CA 1
ATOM 1898 C C . PRO A 1 230 ? -0.053 -11.706 44.606 1.00 42.03 230 PRO A C 1
ATOM 1900 O O . PRO A 1 230 ? 0.279 -10.772 45.330 1.00 42.03 230 PRO A O 1
ATOM 1903 N N . LEU A 1 231 ? -1.084 -12.509 44.908 1.00 41.81 231 LEU A N 1
ATOM 1904 C CA . LEU A 1 231 ? -1.723 -12.583 46.230 1.00 41.81 231 LEU A CA 1
ATOM 1905 C C . LEU A 1 231 ? -1.591 -14.035 46.729 1.00 41.81 231 LEU A C 1
ATOM 1907 O O . LEU A 1 231 ? -2.055 -14.962 46.065 1.00 41.81 231 LEU A O 1
ATOM 1911 N N . ASP A 1 232 ? -0.883 -14.204 47.843 1.00 51.56 232 ASP 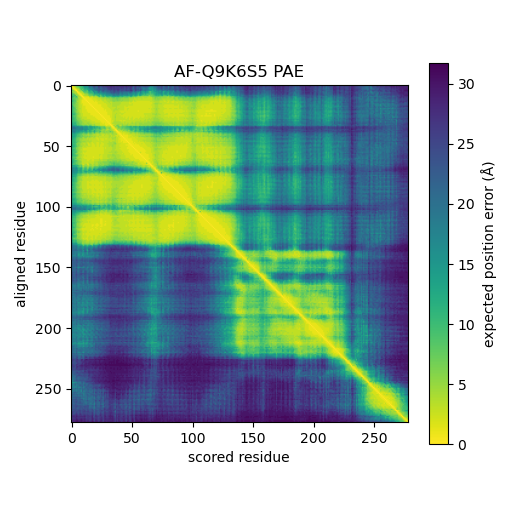A N 1
ATOM 1912 C CA . ASP A 1 232 ? -0.465 -15.471 48.465 1.00 51.56 232 ASP A CA 1
ATOM 1913 C C . ASP A 1 232 ? 0.329 -16.428 47.543 1.00 51.56 232 ASP A C 1
ATOM 1915 O O . ASP A 1 232 ? 1.464 -16.114 47.197 1.00 51.56 232 ASP A O 1
ATOM 1919 N N . ASP A 1 233 ? -0.241 -17.575 47.144 1.00 54.50 233 ASP A N 1
ATOM 1920 C CA . ASP A 1 233 ? 0.429 -18.684 46.424 1.00 54.50 233 ASP A CA 1
ATOM 1921 C C . ASP A 1 233 ? -0.232 -19.040 45.070 1.00 54.50 233 ASP A C 1
ATOM 1923 O O . ASP A 1 233 ? 0.044 -20.086 44.481 1.00 54.50 233 ASP A O 1
ATOM 1927 N N . THR A 1 234 ? -1.125 -18.203 44.521 1.00 39.81 234 THR A N 1
ATOM 1928 C CA . THR A 1 234 ? -1.709 -18.462 43.185 1.00 39.81 234 THR A CA 1
ATOM 1929 C C . THR A 1 234 ? -1.924 -17.206 42.344 1.00 39.81 234 THR A C 1
ATOM 1931 O O . THR A 1 234 ? -2.564 -16.239 42.744 1.00 39.81 234 THR A O 1
ATOM 1934 N N . MET A 1 235 ? -1.406 -17.249 41.112 1.00 38.03 235 MET A N 1
ATOM 1935 C CA . MET A 1 235 ? -1.597 -16.225 40.082 1.00 38.03 235 MET A CA 1
ATOM 1936 C C . MET A 1 235 ? -2.866 -16.508 39.261 1.00 38.03 235 MET A C 1
ATOM 1938 O O . MET A 1 235 ? -3.000 -17.588 38.689 1.00 38.03 235 MET A O 1
ATOM 1942 N N . LEU A 1 236 ? -3.766 -15.529 39.130 1.00 35.94 236 LEU A N 1
ATOM 1943 C CA . LEU A 1 236 ? -4.954 -15.579 38.259 1.00 35.94 236 LEU A CA 1
ATOM 1944 C C . LEU A 1 236 ? -5.128 -14.210 37.565 1.00 35.94 236 LEU A C 1
ATOM 1946 O O . LEU A 1 236 ? -4.872 -13.186 38.184 1.00 35.94 236 LEU A O 1
ATOM 1950 N N . MET A 1 237 ? -5.549 -14.062 36.303 1.00 35.78 237 MET A N 1
ATOM 1951 C CA . MET A 1 237 ? -6.120 -14.992 35.323 1.00 35.78 237 MET A CA 1
ATOM 1952 C C . MET A 1 237 ? -5.782 -14.518 33.891 1.00 35.78 237 MET A C 1
ATOM 1954 O O . MET A 1 237 ? -5.765 -13.323 33.601 1.00 35.78 237 MET A O 1
ATOM 1958 N N . SER A 1 238 ? -5.595 -15.470 32.973 1.00 46.88 238 SER A N 1
ATOM 1959 C CA . SER A 1 238 ? -5.580 -15.276 31.513 1.00 46.88 238 SER A CA 1
ATOM 1960 C C . SER A 1 238 ? -6.751 -16.047 30.904 1.00 46.88 238 SER A C 1
ATOM 1962 O O . SER A 1 238 ? -6.906 -17.192 31.312 1.00 46.88 238 SER A O 1
ATOM 1964 N N . VAL A 1 239 ? -7.433 -15.533 29.864 1.00 34.44 239 VAL A N 1
ATOM 1965 C CA . VAL A 1 239 ? -7.916 -16.355 28.725 1.00 34.44 239 VAL A CA 1
ATOM 1966 C C . VAL A 1 239 ? -8.047 -15.504 27.446 1.00 34.44 239 VAL A C 1
ATOM 1968 O O . VAL A 1 239 ? -8.771 -14.512 27.409 1.00 34.44 239 VAL A O 1
ATOM 1971 N N . LYS A 1 240 ? -7.385 -15.935 26.362 1.00 38.38 240 LYS A N 1
ATOM 1972 C CA . LYS A 1 240 ? -7.694 -15.555 24.968 1.00 38.38 240 LYS A CA 1
ATOM 1973 C C . LYS A 1 240 ? -8.524 -16.683 24.332 1.00 38.38 240 LYS A C 1
ATOM 1975 O O . LYS A 1 240 ? -8.117 -17.834 24.474 1.00 38.38 240 LYS A O 1
ATOM 1980 N N . PRO A 1 241 ? -9.618 -16.411 23.597 1.00 35.91 241 PRO A N 1
ATOM 1981 C CA . PRO A 1 241 ? -10.399 -17.479 22.977 1.00 35.91 241 PRO A CA 1
ATOM 1982 C C . PRO A 1 241 ? -9.709 -18.106 21.748 1.00 35.91 241 PRO A C 1
ATOM 1984 O O . PRO A 1 241 ? -9.030 -17.437 20.952 1.00 35.91 241 PRO A O 1
ATOM 1987 N N . PHE A 1 242 ? -9.908 -19.422 21.629 1.00 46.66 242 PHE A N 1
ATOM 1988 C CA . PHE A 1 242 ? -9.460 -20.326 20.566 1.00 46.66 242 PHE A CA 1
ATOM 1989 C C . PHE A 1 242 ? -10.458 -20.386 19.398 1.00 46.66 242 PHE A C 1
ATOM 1991 O O . PHE A 1 242 ? -11.649 -20.167 19.587 1.00 46.66 242 PHE A O 1
ATOM 1998 N N . GLY A 1 243 ? -9.963 -20.723 18.199 1.00 37.59 243 GLY A N 1
ATOM 1999 C CA . GLY A 1 243 ? -10.790 -21.058 17.031 1.00 37.59 243 GLY A CA 1
ATOM 2000 C C . GLY A 1 243 ? -10.096 -20.791 15.688 1.00 37.59 243 GLY A C 1
ATOM 2001 O O . GLY A 1 243 ? -9.624 -19.680 15.446 1.00 37.59 243 GLY A O 1
ATOM 2002 N N . LEU A 1 244 ? -10.032 -21.820 14.837 1.00 49.91 244 LEU A N 1
ATOM 2003 C CA . LEU A 1 244 ? -9.651 -21.807 13.417 1.00 49.91 244 LEU A CA 1
ATOM 2004 C C . LEU A 1 244 ? -10.890 -22.243 12.623 1.00 49.91 244 LEU A C 1
ATOM 2006 O O . LEU A 1 244 ? -11.484 -23.267 12.956 1.00 49.91 244 LEU A O 1
ATOM 2010 N N . THR A 1 245 ? -11.292 -21.478 11.609 1.00 42.72 245 THR A N 1
ATOM 2011 C CA . THR A 1 245 ? -12.483 -21.748 10.787 1.00 42.72 245 THR A CA 1
ATOM 2012 C C . THR A 1 245 ? -12.128 -22.257 9.388 1.00 42.72 245 THR A C 1
ATOM 2014 O O . THR A 1 245 ? -11.045 -22.007 8.859 1.00 42.72 245 THR A O 1
ATOM 2017 N N . TRP A 1 246 ? -13.078 -23.006 8.825 1.00 41.53 246 TRP A N 1
ATOM 2018 C CA . TRP A 1 246 ? -13.053 -23.866 7.632 1.00 41.53 246 TRP A CA 1
ATOM 2019 C C . TRP A 1 246 ? -12.546 -23.247 6.312 1.00 41.53 246 TRP A C 1
ATOM 2021 O O . TRP A 1 246 ? -12.291 -23.971 5.348 1.00 41.53 246 TRP A O 1
ATOM 2031 N N . ASP A 1 247 ? -12.322 -21.937 6.264 1.00 46.44 247 ASP A N 1
ATOM 2032 C CA . ASP A 1 247 ? -11.980 -21.185 5.048 1.00 46.44 247 ASP A CA 1
ATOM 2033 C C . ASP A 1 247 ? -10.539 -21.420 4.549 1.00 46.44 247 ASP A C 1
ATOM 2035 O O . ASP A 1 247 ? -10.165 -21.032 3.441 1.00 46.44 247 ASP A O 1
ATOM 2039 N N . GLN A 1 248 ? -9.722 -22.130 5.334 1.00 43.03 248 GLN A N 1
ATOM 2040 C CA . GLN A 1 248 ? -8.338 -22.468 4.989 1.00 43.03 248 GLN A CA 1
ATOM 2041 C C . GLN A 1 248 ? -8.218 -23.582 3.937 1.00 43.03 248 GLN A C 1
ATOM 2043 O O . GLN A 1 248 ? -7.234 -23.622 3.198 1.00 43.03 248 GLN A O 1
ATOM 2048 N N . ALA A 1 249 ? -9.215 -24.464 3.813 1.00 48.59 249 ALA A N 1
ATOM 2049 C CA . ALA A 1 249 ? -9.185 -25.535 2.814 1.00 48.59 249 ALA A CA 1
ATOM 2050 C C . ALA A 1 249 ? -9.541 -25.031 1.404 1.00 48.59 249 ALA A C 1
ATOM 2052 O O . ALA A 1 249 ? -9.016 -25.541 0.412 1.00 48.59 249 ALA A O 1
ATOM 2053 N N . PHE A 1 250 ? -10.393 -24.005 1.308 1.00 51.81 250 PHE A N 1
ATOM 2054 C CA . PHE A 1 250 ? -10.847 -23.456 0.028 1.00 51.81 250 PHE A CA 1
ATOM 2055 C C . PHE A 1 250 ? -9.772 -22.578 -0.627 1.00 51.81 250 PHE A C 1
ATOM 2057 O O . PHE A 1 250 ? -9.509 -22.701 -1.822 1.00 51.81 250 PHE A O 1
ATOM 2064 N N . ILE A 1 251 ? -9.074 -21.763 0.173 1.00 52.97 251 ILE A N 1
ATOM 2065 C CA . ILE A 1 251 ? -7.999 -20.889 -0.319 1.00 52.97 251 ILE A CA 1
ATOM 2066 C C . ILE A 1 251 ? -6.753 -21.700 -0.707 1.00 52.97 251 ILE A C 1
ATOM 2068 O O . ILE A 1 251 ? -6.115 -21.375 -1.705 1.00 52.97 251 ILE A O 1
ATOM 2072 N N . LYS A 1 252 ? -6.449 -22.807 -0.008 1.00 52.16 252 LYS A N 1
ATOM 2073 C CA . LYS A 1 252 ? -5.353 -23.712 -0.400 1.00 52.16 252 LYS A CA 1
ATOM 2074 C C . LYS A 1 252 ? -5.621 -24.387 -1.752 1.00 52.16 252 LYS A C 1
ATOM 2076 O O . LYS A 1 252 ? -4.729 -24.449 -2.587 1.00 52.16 252 LYS A O 1
ATOM 2081 N N . ARG A 1 253 ? -6.867 -24.807 -2.007 1.00 56.66 253 ARG A N 1
ATOM 2082 C CA . ARG A 1 253 ? -7.265 -25.428 -3.284 1.00 56.66 253 ARG A CA 1
ATOM 2083 C C . ARG A 1 253 ? -7.280 -24.439 -4.450 1.00 56.66 253 ARG A C 1
ATOM 2085 O O . ARG A 1 253 ? -6.868 -24.803 -5.543 1.00 56.66 253 ARG A O 1
ATOM 2092 N N . ALA A 1 254 ? -7.703 -23.193 -4.231 1.00 59.59 254 ALA A N 1
ATOM 2093 C CA . ALA A 1 254 ? -7.647 -22.161 -5.269 1.00 59.59 254 ALA A CA 1
ATOM 2094 C C . ALA A 1 254 ? -6.199 -21.750 -5.593 1.00 59.59 254 ALA A C 1
ATOM 2096 O O . ALA A 1 254 ? -5.863 -21.540 -6.756 1.00 59.59 254 ALA A O 1
ATOM 2097 N N . PHE A 1 255 ? -5.337 -21.687 -4.573 1.00 61.31 255 PHE A N 1
ATOM 2098 C CA . PHE A 1 255 ? -3.914 -21.415 -4.744 1.00 61.31 255 PHE A CA 1
ATOM 2099 C C . PHE A 1 255 ? -3.220 -22.534 -5.528 1.00 61.31 255 PHE A C 1
ATOM 2101 O O . PHE A 1 255 ? -2.636 -22.236 -6.561 1.00 61.31 255 PHE A O 1
ATOM 2108 N N . ASP A 1 256 ? -3.383 -23.810 -5.153 1.00 60.28 256 ASP A N 1
ATOM 2109 C CA . ASP A 1 256 ? -2.761 -24.928 -5.885 1.00 60.28 256 ASP A CA 1
ATOM 2110 C C . ASP A 1 256 ? -3.187 -24.965 -7.368 1.00 60.28 256 ASP A C 1
ATOM 2112 O O . ASP A 1 256 ? -2.364 -25.259 -8.234 1.00 60.28 256 ASP A O 1
ATOM 2116 N N . VAL A 1 257 ? -4.433 -24.593 -7.692 1.00 71.50 257 VAL A N 1
ATOM 2117 C CA . VAL A 1 257 ? -4.935 -24.537 -9.080 1.00 71.50 257 VAL A CA 1
ATOM 2118 C C . VAL A 1 257 ? -4.308 -23.389 -9.876 1.00 71.50 257 VAL A C 1
ATOM 2120 O O . VAL A 1 257 ? -3.870 -23.595 -11.008 1.00 71.50 257 VAL A O 1
ATOM 2123 N N . VAL A 1 258 ? -4.218 -22.188 -9.296 1.00 68.00 258 VAL A N 1
ATOM 2124 C CA . VAL A 1 258 ? -3.624 -21.022 -9.974 1.00 68.00 258 VAL A CA 1
ATOM 2125 C C . VAL A 1 258 ? -2.110 -21.176 -10.101 1.00 68.00 258 VAL A C 1
ATOM 2127 O O . VAL A 1 258 ? -1.550 -20.892 -11.159 1.00 68.00 258 VAL A O 1
ATOM 2130 N N . THR A 1 259 ? -1.444 -21.674 -9.059 1.00 66.38 259 THR A N 1
ATOM 2131 C CA . THR A 1 259 ? -0.001 -21.919 -9.075 1.00 66.38 259 THR A CA 1
ATOM 2132 C C . THR A 1 259 ? 0.350 -23.011 -10.083 1.00 66.38 259 THR A C 1
ATOM 2134 O O . THR A 1 259 ? 1.258 -22.799 -10.879 1.00 66.38 259 THR A O 1
ATOM 2137 N N . SER A 1 260 ? -0.418 -24.106 -10.156 1.00 68.69 260 SER A N 1
ATOM 2138 C CA . SER A 1 260 ? -0.196 -25.163 -11.157 1.00 68.69 260 SER A CA 1
ATOM 2139 C C . SER A 1 260 ? -0.412 -24.671 -12.592 1.00 68.69 260 SER A C 1
ATOM 2141 O O . SER A 1 260 ? 0.386 -24.990 -13.472 1.00 68.69 260 SER A O 1
ATOM 2143 N N . ALA A 1 261 ? -1.438 -23.847 -12.839 1.00 71.31 261 ALA A N 1
ATOM 2144 C CA . ALA A 1 261 ? -1.666 -23.250 -14.157 1.00 71.31 261 ALA A CA 1
ATOM 2145 C C . ALA A 1 261 ? -0.512 -22.321 -14.573 1.00 71.31 261 ALA A C 1
ATOM 2147 O O . ALA A 1 261 ? -0.070 -22.351 -15.721 1.00 71.31 261 ALA A O 1
ATOM 2148 N N . PHE A 1 262 ? 0.023 -21.540 -13.632 1.00 71.94 262 PHE A N 1
ATOM 2149 C CA . PHE A 1 262 ? 1.159 -20.656 -13.884 1.00 71.94 262 PHE A CA 1
ATOM 2150 C C . PHE A 1 262 ? 2.451 -21.443 -14.149 1.00 71.94 262 PHE A C 1
ATOM 2152 O O . PHE A 1 262 ? 3.178 -21.132 -15.091 1.00 71.94 262 PHE A O 1
ATOM 2159 N N . THR A 1 263 ? 2.711 -22.513 -13.385 1.00 73.44 263 THR A N 1
ATOM 2160 C CA . THR A 1 263 ? 3.854 -23.408 -13.629 1.00 73.44 263 THR A CA 1
ATOM 2161 C C . THR A 1 263 ? 3.771 -24.057 -15.009 1.00 73.44 263 THR A C 1
ATOM 2163 O O . THR A 1 263 ? 4.779 -24.092 -15.704 1.00 73.44 263 THR A O 1
ATOM 2166 N N . LEU A 1 264 ? 2.586 -24.505 -15.436 1.00 72.94 264 LEU A N 1
ATOM 2167 C CA . LEU A 1 264 ? 2.381 -25.173 -16.726 1.00 72.94 264 LEU A CA 1
ATOM 2168 C C . LEU A 1 264 ? 2.580 -24.222 -17.915 1.00 72.94 264 LEU A C 1
ATOM 2170 O O . LEU A 1 264 ? 3.190 -24.598 -18.913 1.00 72.94 264 LEU A O 1
ATOM 2174 N N . ILE A 1 265 ? 2.141 -22.967 -17.796 1.00 73.31 265 ILE A N 1
ATOM 2175 C CA . ILE A 1 265 ? 2.387 -21.941 -18.821 1.00 73.31 265 ILE A CA 1
ATOM 2176 C C . ILE A 1 265 ? 3.887 -21.636 -18.924 1.00 73.31 265 ILE A C 1
ATOM 2178 O O . ILE A 1 265 ? 4.417 -21.572 -20.034 1.00 73.31 265 ILE A O 1
ATOM 2182 N N . CYS A 1 266 ? 4.586 -21.520 -17.790 1.00 69.88 266 CYS A N 1
ATOM 2183 C CA . CYS A 1 266 ? 6.027 -21.267 -17.758 1.00 69.88 266 CYS A CA 1
ATOM 2184 C C . CYS A 1 266 ? 6.886 -22.458 -18.221 1.00 69.88 266 CYS A C 1
ATOM 2186 O O . CYS A 1 266 ? 7.959 -22.223 -18.771 1.00 69.88 266 CYS A O 1
ATOM 2188 N N . THR A 1 267 ? 6.454 -23.711 -18.032 1.00 67.25 267 THR A N 1
ATOM 2189 C CA . THR A 1 267 ? 7.177 -24.906 -18.519 1.00 67.25 267 THR A CA 1
ATOM 2190 C C . THR A 1 267 ? 6.782 -25.338 -19.933 1.00 67.25 267 THR A C 1
ATOM 2192 O O . THR A 1 267 ? 7.547 -26.062 -20.571 1.00 67.25 267 THR A O 1
ATOM 2195 N N . SER A 1 268 ? 5.656 -24.856 -20.476 1.00 63.19 268 SER A N 1
ATOM 2196 C CA . SER A 1 268 ? 5.225 -25.143 -21.857 1.00 63.19 268 SER A CA 1
ATOM 2197 C C . SER A 1 268 ? 6.262 -24.850 -22.963 1.00 63.19 268 SER A C 1
ATOM 2199 O O . SER A 1 268 ? 6.311 -25.627 -23.919 1.00 63.19 268 SER A O 1
ATOM 2201 N N . PRO A 1 269 ? 7.160 -23.845 -22.855 1.00 66.31 269 PRO A N 1
ATOM 2202 C CA . PRO A 1 269 ? 8.173 -23.581 -23.880 1.00 66.31 269 PRO A CA 1
ATOM 2203 C C . PRO A 1 269 ? 9.312 -24.615 -23.917 1.00 66.31 269 PRO A C 1
ATOM 2205 O O . PRO A 1 269 ? 10.097 -24.610 -24.861 1.00 66.31 269 PRO A O 1
ATOM 2208 N N . LEU A 1 270 ? 9.429 -25.493 -22.912 1.00 58.47 270 LEU A N 1
ATOM 2209 C CA . LEU A 1 270 ? 10.511 -26.486 -22.799 1.00 58.47 270 LEU A CA 1
ATOM 2210 C C . LEU A 1 270 ? 10.145 -27.866 -23.383 1.00 58.47 270 LEU A C 1
ATOM 2212 O O . LEU A 1 270 ? 11.030 -28.676 -23.659 1.00 58.47 270 LEU A O 1
ATOM 2216 N N . LEU A 1 271 ? 8.855 -28.136 -23.614 1.00 61.91 271 LEU A N 1
ATOM 2217 C CA . LEU A 1 271 ? 8.359 -29.400 -24.178 1.00 61.91 271 LEU A CA 1
ATOM 2218 C C . LEU A 1 271 ? 8.722 -29.653 -25.661 1.00 61.91 271 LEU A C 1
ATOM 2220 O O . LEU A 1 271 ? 9.047 -30.795 -25.984 1.00 61.91 271 LEU A O 1
ATOM 2224 N N . PRO A 1 272 ? 8.747 -28.664 -26.581 1.00 58.59 272 PRO A N 1
ATOM 2225 C CA . PRO A 1 272 ? 9.103 -28.941 -27.978 1.00 58.59 272 PRO A CA 1
ATOM 2226 C C . PRO A 1 272 ? 10.603 -29.219 -28.200 1.00 58.59 272 PRO A C 1
ATOM 2228 O O . PRO A 1 272 ? 10.973 -29.743 -29.246 1.00 58.59 272 PRO A O 1
ATOM 2231 N N . ILE A 1 273 ? 11.472 -28.925 -27.224 1.00 56.38 273 ILE A N 1
ATOM 2232 C CA . ILE A 1 273 ? 12.930 -29.135 -27.331 1.00 56.38 273 ILE A CA 1
ATOM 2233 C C . ILE A 1 273 ? 13.320 -30.587 -26.986 1.00 56.38 273 ILE A C 1
ATOM 2235 O O . ILE A 1 273 ? 14.344 -31.081 -27.446 1.00 56.38 273 ILE A O 1
ATOM 2239 N N . SER A 1 274 ? 12.480 -31.311 -26.238 1.00 53.75 274 SER A N 1
ATOM 2240 C CA . SER A 1 274 ? 12.698 -32.726 -25.893 1.00 53.75 274 SER A CA 1
ATOM 2241 C C . SER A 1 274 ? 12.096 -33.715 -26.903 1.00 53.75 274 SER A C 1
ATOM 2243 O O . SER A 1 274 ? 12.450 -34.889 -26.873 1.00 53.75 274 SER A O 1
ATOM 2245 N N . CYS A 1 275 ? 11.254 -33.259 -27.841 1.00 51.66 275 CYS A N 1
ATOM 2246 C CA . CYS A 1 275 ? 10.699 -34.091 -28.922 1.00 51.66 275 CYS A CA 1
ATOM 2247 C C . CYS A 1 275 ? 11.559 -34.136 -30.201 1.00 51.66 275 CYS A C 1
ATOM 2249 O O . CYS A 1 275 ? 11.123 -34.724 -31.184 1.00 51.66 275 CYS A O 1
ATOM 2251 N N . ASN A 1 276 ? 12.759 -33.542 -30.208 1.00 49.66 276 ASN A N 1
ATOM 2252 C CA . ASN A 1 276 ? 13.629 -33.472 -31.394 1.00 49.66 276 ASN A CA 1
ATOM 2253 C C . ASN A 1 276 ? 14.943 -34.269 -31.243 1.00 49.66 276 ASN A C 1
ATOM 2255 O O . ASN A 1 276 ? 15.985 -33.882 -31.766 1.00 49.66 276 ASN A O 1
ATOM 2259 N N . PHE A 1 277 ? 14.886 -35.387 -30.514 1.00 52.72 277 PHE A N 1
ATOM 2260 C CA . PHE A 1 277 ? 15.900 -36.444 -30.548 1.00 52.72 277 PHE A CA 1
ATOM 2261 C C . PHE A 1 277 ? 15.253 -37.746 -31.038 1.00 52.72 277 PHE A C 1
ATOM 2263 O O . PHE A 1 277 ? 14.892 -38.613 -30.244 1.00 52.72 277 PHE A O 1
ATOM 2270 N N . ASN A 1 278 ? 15.059 -37.830 -32.353 1.00 43.44 278 ASN A N 1
ATOM 2271 C CA . ASN A 1 278 ? 15.097 -39.052 -33.161 1.00 43.44 278 ASN A CA 1
ATOM 2272 C C . ASN A 1 278 ? 15.259 -38.664 -34.630 1.00 43.44 278 ASN A C 1
ATOM 2274 O O . ASN A 1 278 ? 14.487 -37.790 -35.081 1.00 43.44 278 ASN A O 1
#

Solvent-accessible surface area (backbone atoms only — not comparable to full-atom values): 15903 Å² total; per-residue (Å²): 100,60,69,67,52,53,54,51,52,54,34,52,51,46,48,52,52,50,52,49,35,45,53,50,14,45,54,50,21,41,40,73,76,61,76,47,77,58,64,69,38,46,53,33,43,63,70,43,41,66,56,50,52,49,48,46,50,51,40,40,56,76,67,39,71,52,67,78,51,84,82,61,48,73,66,58,53,49,54,49,46,52,52,42,44,53,53,43,48,53,52,48,52,52,46,32,62,73,73,64,37,71,54,48,54,69,66,40,54,54,45,16,43,56,39,27,48,52,45,48,50,52,50,54,49,51,52,49,53,55,56,63,66,73,55,57,41,29,33,34,36,38,29,51,71,78,63,42,55,59,44,52,65,68,51,68,42,77,91,46,71,68,42,53,76,44,81,41,57,72,87,59,58,66,71,61,53,52,58,51,53,73,72,28,55,34,37,40,39,44,72,79,51,56,71,71,60,48,52,51,52,53,53,53,33,51,76,69,75,42,51,73,46,72,52,74,46,72,67,55,50,52,53,70,69,49,79,79,74,75,61,94,92,61,84,82,86,86,87,82,77,82,72,86,72,80,66,63,63,58,55,51,54,54,46,55,53,52,52,49,52,52,51,50,63,70,50,55,81,60,57,73,70,72,73,71,83,12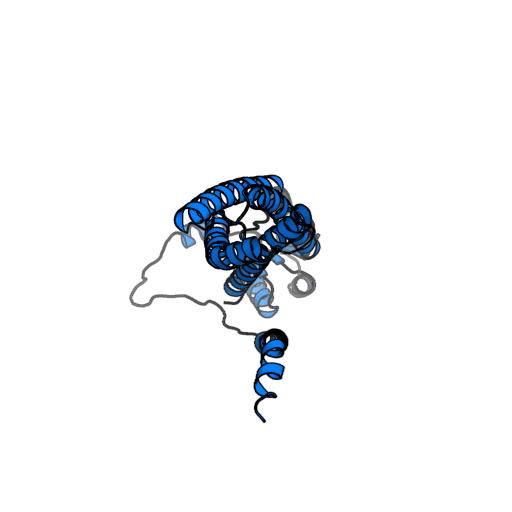7

Secondary structure (DSSP, 8-state):
--HHHHHHHHHHHHHHHHHHHHHHHHHHHHHHHHSS--HHHHHHHHHHHHHHHHHHHHHHHHTTTT---TTS-HHHHHHHHHHHHHHHHHHHHHHHHHTT-TTS-HHHHHHHHHHHHHHHHHHHHHHHHHHHHS---EEEEES-HHHHHHHHHHH-STTSTT-EEEEE-TTS-HHHHHHHHHT-SEEEE-TTS-HHHHHHHHHHHHHTT-EEEE---HHHHHHHHS----BTTB-----PPP---TTHHHHHHHHHHHHHHHHHHHHGGGHHHHT---

Nearest PDB structures (foldseek):
  4yrd-assembly1_B  TM=4.683E-01  e=2.031E-01  Staphylococcus aureus subsp. aureus Mu50
  7ba4-assembly1_D  TM=5.458E-01  e=1.092E+00  Pseudomonas aeruginosa
  3ooj-assembly1_C  TM=3.479E-01  e=1.482E-01  Escherichia coli
  3ooj-assembly1_E  TM=4.048E-01  e=4.708E-01  Escherichia coli
  4g97-assembly1_A  TM=3.562E-01  e=1.752E+00  Brucella abortus 2308

Organism: Halalkalibacterium halodurans (strain ATCC BAA-125 / DSM 18197 / FERM 7344 / JCM 9153 / C-125) (NCBI:txid272558)

Mean predicted aligned error: 16.58 Å

Sequence (278 aa):
MPYINELRNHKFLIILVDLLCILAAYIAAFYIRYQGFPAKNWESFVSLLPWILLIGLFFISVYELYALDRKNTLWDILVKIFVAVTFMAFLTMAASYFFREFALPRSILFIASVFTIVLLATWKYVFLKLTRRNVVGKVLFIGDDDNTERMISKIKHPMLKGTSIKQVHPNIPMDKINHYMRHADYIILCTSIQKEKKSMIIYHAMECNKLVYVVPTLYELLLQRSSVTPLDDTMLMSVKPFGLTWDQAFIKRAFDVVTSAFTLICTSPLLPISCNFN

Foldseek 3Di:
DVVVVVLVVLLVVLLVVLLVLLVVLLVVLCCVVPVDDDPLQNVLCVVLSVVLSVLSSVLCVVLVLSPPDLPDDLVNSLVSLLVSLVVSLVVSVVVCVVVVSPSNDNSSSVSSSVSSSVSSSVVSVVVCVVVVVPPLFAEEEEEDDVVVVVVVVVVPPSVNVNHHYDYDYLVDDVVVVLVVLLVGQEYEYEPHHDPVSVVVSVVSNVVSVHHYHYDDDPVRVVVVVPPDDDDDPDDDDDDDDDDDDDVVVVVVVVCVVVVVVVVCVVCVVVVVVVVPDD